Protein AF-A0A2H1L5H7-F1 (afdb_monomer_lite)

Radius of gyration: 21.16 Å; chains: 1; bounding box: 61×47×63 Å

Sequence (295 aa):
MRSRTTSHETPMAFPAPPEALKEL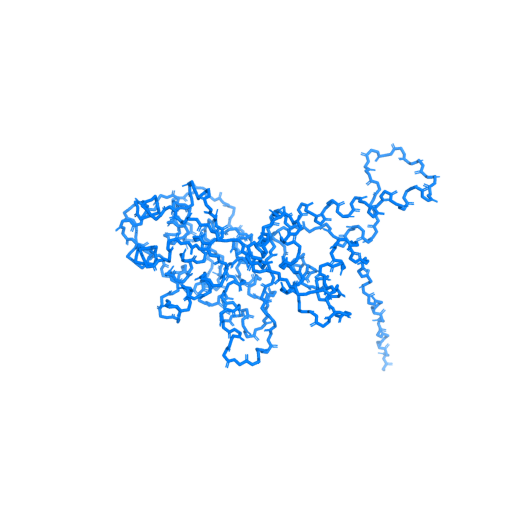MAGPLAPQRSFTVPKESWIRKFSELQHASEAIAGLPTQMNRDKAIASFSSHWPEDAVGAFTATMAWAYGERAGYAGYRVARILTASSRPEGREESLRVRTALRTSLEVAVRDGAIEGFSYLNDCTHKVKSHQGTDADHLVGVDCGRIYGLGPSFFTKWLHIGTLALSQEAAPTNPPAPMLDNQAISWLKTQARLIDDVRDAGVHHTDHLGGTPTTPEGDLLRLRSGRTDDYGRYVALLSAWGEPYGLRAVDVCDRIYRLIRDDGEEDSHAA

Foldseek 3Di:
DDDDDPPPDDPPDADADDPLLVVPLQDDDFFFFWAAQPLVVLLVQCVQPVLLNVLSVPQDRIDGLVSLLVSLVVQPPVHLLSSLSSLQSRVCGRPCPCSSNLSLCQQQVWPDSPPGYGDPLSSVLLNVLLVCCQPVHQLRSLCQQFVQPQPPPDPVDTHPVVRGDPRGSHTRSQFLQSSQSSQQSSQVSVCPPDPGPYHGGFGDDPLQLVVLLVVLVVVLVVVCVVDPDDDPPDDRDGDPNSVLSNADSRDSVRSVSLQVNLCVNNVVSVDHSNRSSVSSVCVRPVRHDDPPPPD

InterPro domains:
  IPR048868 Putative 8-oxoguanine DNA glycosylase OGG-like protein [PF21790] (31-275)

Structure (mmCIF, N/CA/C/O backbone):
data_AF-A0A2H1L5H7-F1
#
_entry.id   AF-A0A2H1L5H7-F1
#
loop_
_atom_site.group_PDB
_atom_site.id
_atom_site.type_symbol
_atom_site.label_atom_id
_atom_site.label_alt_id
_atom_site.label_comp_id
_atom_site.label_asym_id
_atom_site.label_entity_id
_atom_site.label_seq_id
_atom_site.pdbx_PDB_ins_code
_atom_site.Cartn_x
_atom_site.Cartn_y
_atom_site.Cartn_z
_atom_site.occupancy
_atom_site.B_iso_or_equiv
_atom_site.auth_seq_id
_atom_site.auth_comp_id
_atom_site.auth_asym_id
_atom_site.auth_atom_id
_atom_site.pdbx_PDB_model_num
ATOM 1 N N . MET A 1 1 ? -18.744 -23.832 -41.374 1.00 38.31 1 MET A N 1
ATOM 2 C CA . MET A 1 1 ? -17.561 -23.627 -40.510 1.00 38.31 1 MET A CA 1
ATOM 3 C C . MET A 1 1 ? -16.819 -22.394 -40.995 1.00 38.31 1 MET A C 1
ATOM 5 O O . MET A 1 1 ? -16.234 -22.442 -42.065 1.00 38.31 1 MET A O 1
ATOM 9 N N . ARG A 1 2 ? -16.914 -21.267 -40.279 1.00 32.06 2 ARG A N 1
ATOM 10 C CA . ARG A 1 2 ? -16.042 -20.104 -40.502 1.00 32.06 2 ARG A CA 1
ATOM 11 C C . ARG A 1 2 ? -15.014 -20.112 -39.380 1.00 32.06 2 ARG A C 1
ATOM 13 O O . ARG A 1 2 ? -15.390 -19.954 -38.221 1.00 32.06 2 ARG A O 1
ATOM 20 N N . SER A 1 3 ? -13.760 -20.375 -39.728 1.00 32.59 3 SER A N 1
ATOM 21 C CA . SER A 1 3 ? -12.634 -20.316 -38.801 1.00 32.59 3 SER A CA 1
ATOM 22 C C . SER A 1 3 ? -12.491 -18.890 -38.279 1.00 32.59 3 SER A C 1
ATOM 24 O O . SER A 1 3 ? -12.345 -17.952 -39.061 1.00 32.59 3 SER A O 1
ATOM 26 N N . ARG A 1 4 ? -12.572 -18.731 -36.955 1.00 36.44 4 ARG A N 1
ATOM 27 C CA . ARG A 1 4 ? -12.165 -17.508 -36.264 1.00 36.44 4 ARG A CA 1
ATOM 28 C C . ARG A 1 4 ? -10.648 -17.426 -36.342 1.00 36.44 4 ARG A C 1
ATOM 30 O O . ARG A 1 4 ? -9.956 -18.249 -35.753 1.00 36.44 4 ARG A O 1
ATOM 37 N N . THR A 1 5 ? -10.159 -16.441 -37.077 1.00 35.88 5 THR A N 1
ATOM 38 C CA . THR A 1 5 ? -8.776 -15.983 -37.018 1.00 35.88 5 THR A CA 1
ATOM 39 C C . THR A 1 5 ? -8.513 -15.511 -35.591 1.00 35.88 5 THR A C 1
ATOM 41 O O . THR A 1 5 ? -9.105 -14.534 -35.137 1.00 35.88 5 THR A O 1
ATOM 44 N N . THR A 1 6 ? -7.683 -16.245 -34.858 1.00 37.25 6 THR A N 1
ATOM 45 C CA . THR A 1 6 ? -7.104 -15.796 -33.595 1.00 37.25 6 THR A CA 1
ATOM 46 C C . THR A 1 6 ? -6.181 -14.627 -33.911 1.00 37.25 6 THR A C 1
ATOM 48 O O . THR A 1 6 ? -5.139 -14.805 -34.539 1.00 37.25 6 THR A O 1
ATOM 51 N N . SER A 1 7 ? -6.590 -13.418 -33.539 1.00 38.91 7 SER A N 1
ATOM 52 C CA . SER A 1 7 ? -5.702 -12.264 -33.477 1.00 38.91 7 SER A CA 1
ATOM 53 C C . SER A 1 7 ? -4.578 -12.588 -32.495 1.00 38.91 7 SER A C 1
ATOM 55 O O . SER A 1 7 ? -4.822 -12.699 -31.296 1.00 38.91 7 SER A O 1
ATOM 57 N N . HIS A 1 8 ? -3.366 -12.789 -33.009 1.00 36.38 8 HIS A N 1
ATOM 58 C CA . HIS A 1 8 ? -2.155 -12.743 -32.201 1.00 36.38 8 HIS A CA 1
ATOM 59 C C . HIS A 1 8 ? -2.037 -11.320 -31.642 1.00 36.38 8 HIS A C 1
ATOM 61 O O . HIS A 1 8 ? -1.658 -10.402 -32.366 1.00 36.38 8 HIS A O 1
ATOM 67 N N . GLU A 1 9 ? -2.414 -11.122 -30.379 1.00 39.75 9 GLU A N 1
ATOM 68 C CA . GLU A 1 9 ? -1.987 -9.948 -29.623 1.00 39.75 9 GLU A CA 1
ATOM 69 C C . GLU A 1 9 ? -0.464 -10.012 -29.513 1.00 39.75 9 GLU A C 1
ATOM 71 O O . GLU A 1 9 ? 0.093 -10.921 -28.895 1.00 39.75 9 GLU A O 1
ATOM 76 N N . THR A 1 10 ? 0.224 -9.082 -30.170 1.00 46.81 10 THR A N 1
ATOM 77 C CA . THR A 1 10 ? 1.649 -8.859 -29.942 1.00 46.81 10 THR A CA 1
ATOM 78 C C . THR A 1 10 ? 1.834 -8.561 -28.451 1.00 46.81 10 THR A C 1
ATOM 80 O O . THR A 1 10 ? 1.167 -7.647 -27.956 1.00 46.81 10 THR A O 1
ATOM 83 N N . PRO A 1 11 ? 2.694 -9.296 -27.721 1.00 57.62 11 PRO A N 1
ATOM 84 C CA . PRO A 1 11 ? 2.913 -9.027 -26.310 1.00 57.62 11 PRO A CA 1
ATOM 85 C C . PRO A 1 11 ? 3.353 -7.574 -26.139 1.00 57.62 11 PRO A C 1
ATOM 87 O O . PRO A 1 11 ? 4.255 -7.099 -26.831 1.00 57.62 11 PRO A O 1
ATOM 90 N N . MET A 1 12 ? 2.667 -6.859 -25.250 1.00 63.91 12 MET A N 1
ATOM 91 C CA . MET A 1 12 ? 2.977 -5.476 -24.911 1.00 63.91 12 MET A CA 1
ATOM 92 C C . MET A 1 12 ? 4.427 -5.407 -24.421 1.00 63.91 12 MET A C 1
ATOM 94 O O . MET A 1 12 ? 4.749 -5.913 -23.348 1.00 63.91 12 MET A O 1
ATOM 98 N N . ALA A 1 13 ? 5.314 -4.818 -25.222 1.00 85.50 13 ALA A N 1
ATOM 99 C CA . ALA A 1 13 ? 6.710 -4.652 -24.849 1.00 85.50 13 ALA A CA 1
ATOM 100 C C . ALA A 1 13 ? 6.832 -3.456 -23.896 1.00 85.50 13 ALA A C 1
ATOM 102 O O . ALA A 1 13 ? 6.665 -2.307 -24.305 1.00 85.50 13 ALA A O 1
ATOM 103 N N . PHE A 1 14 ? 7.091 -3.723 -22.616 1.00 91.25 14 PHE A N 1
ATOM 104 C CA . PHE A 1 14 ? 7.405 -2.672 -21.649 1.00 91.25 14 PHE A CA 1
ATOM 105 C C . PHE A 1 14 ? 8.767 -2.029 -21.958 1.00 91.25 14 PHE A C 1
ATOM 107 O O . PHE A 1 14 ? 9.667 -2.716 -22.450 1.00 91.25 14 PHE A O 1
ATOM 114 N N . PRO A 1 15 ? 8.959 -0.730 -21.652 1.00 93.19 15 PRO A N 1
ATOM 115 C CA . PRO A 1 15 ? 10.278 -0.115 -21.742 1.00 93.19 15 PRO A CA 1
ATOM 116 C C . PRO A 1 15 ? 11.262 -0.804 -20.790 1.00 93.19 15 PRO A C 1
ATOM 118 O O . PRO A 1 15 ? 10.865 -1.351 -19.760 1.00 93.19 15 PRO A O 1
ATOM 121 N N . ALA A 1 16 ? 12.556 -0.736 -21.103 1.00 93.81 16 ALA A N 1
ATOM 122 C CA . ALA A 1 16 ? 13.593 -1.220 -20.198 1.00 93.81 16 ALA A CA 1
ATOM 123 C C . ALA A 1 16 ? 13.574 -0.444 -18.860 1.00 93.81 16 ALA A C 1
ATOM 125 O O . ALA A 1 16 ? 13.257 0.750 -18.851 1.00 93.81 16 ALA A O 1
ATOM 126 N N . PRO A 1 17 ? 13.934 -1.085 -17.732 1.00 95.94 17 PRO A N 1
ATOM 127 C CA . PRO A 1 17 ? 14.067 -0.390 -16.456 1.00 95.94 17 PRO A CA 1
ATOM 128 C C . PRO A 1 17 ? 15.182 0.672 -16.529 1.00 95.94 17 PRO A C 1
ATOM 130 O O . PRO A 1 17 ? 16.182 0.451 -17.222 1.00 95.94 17 PRO A O 1
ATOM 133 N N . PRO A 1 18 ? 15.064 1.799 -15.802 1.00 95.69 18 PRO A N 1
ATOM 134 C CA . PRO A 1 18 ? 16.146 2.778 -15.681 1.00 95.69 18 PRO A CA 1
ATOM 135 C C . PRO A 1 18 ? 17.422 2.155 -15.096 1.00 95.69 18 PRO A C 1
ATOM 137 O O . PRO A 1 18 ? 17.338 1.251 -14.266 1.00 95.69 18 PRO A O 1
ATOM 140 N N . GLU A 1 19 ? 18.599 2.662 -15.472 1.00 94.94 19 GLU A N 1
ATOM 141 C CA . GLU A 1 19 ? 19.885 2.041 -15.104 1.00 94.94 19 GLU A CA 1
ATOM 142 C C . GLU A 1 19 ? 20.093 1.937 -13.586 1.00 94.94 19 GLU A C 1
ATOM 144 O O . GLU A 1 19 ? 20.394 0.862 -13.081 1.00 94.94 19 GLU A O 1
ATOM 149 N N . ALA A 1 20 ? 19.780 2.999 -12.837 1.00 94.44 20 ALA A N 1
ATOM 150 C CA . ALA A 1 20 ? 19.846 2.980 -11.373 1.00 94.44 20 ALA A CA 1
ATOM 151 C C . ALA A 1 20 ? 18.951 1.892 -10.740 1.00 94.44 20 ALA A C 1
ATOM 153 O O . ALA A 1 20 ? 19.267 1.351 -9.682 1.00 94.44 20 ALA A O 1
ATOM 154 N N . LEU A 1 21 ? 17.827 1.540 -11.381 1.00 97.12 21 LEU A N 1
ATOM 155 C CA . LEU A 1 21 ? 16.989 0.432 -10.920 1.00 97.12 21 LEU A CA 1
ATOM 156 C C . LEU A 1 21 ? 17.624 -0.922 -11.261 1.00 97.12 21 LEU A C 1
ATOM 158 O O . LEU A 1 21 ? 17.562 -1.826 -10.433 1.00 97.12 21 LEU A O 1
ATOM 162 N N . LYS A 1 22 ? 18.261 -1.070 -12.431 1.00 97.06 22 LYS A N 1
ATOM 163 C CA . LYS A 1 22 ? 18.996 -2.297 -12.791 1.00 97.06 22 LYS A CA 1
ATOM 164 C C . LYS A 1 22 ? 20.124 -2.594 -11.814 1.00 97.06 22 LYS A C 1
ATOM 166 O O . LYS A 1 22 ? 20.249 -3.737 -11.383 1.00 97.06 22 LYS A O 1
ATOM 171 N N . GLU A 1 23 ? 20.897 -1.576 -11.440 1.00 95.19 23 GLU A N 1
ATOM 172 C CA . GLU A 1 23 ? 21.982 -1.702 -10.460 1.00 95.19 23 GLU A CA 1
ATOM 173 C C . GLU A 1 23 ? 21.457 -2.248 -9.126 1.00 95.19 23 GLU A C 1
ATOM 175 O O . GLU A 1 23 ? 21.999 -3.215 -8.593 1.00 95.19 23 GLU A O 1
ATOM 180 N N . LEU A 1 24 ? 20.334 -1.714 -8.630 1.00 95.25 24 LEU A N 1
ATOM 181 C CA . LEU A 1 24 ? 19.695 -2.229 -7.416 1.00 95.25 24 LEU A CA 1
ATOM 182 C C . LEU A 1 24 ? 19.100 -3.633 -7.592 1.00 95.25 24 LEU A C 1
ATOM 184 O O . LEU A 1 24 ? 19.084 -4.410 -6.638 1.00 95.25 24 LEU A O 1
ATOM 188 N N . MET A 1 25 ? 18.573 -3.976 -8.771 1.00 97.44 25 MET A N 1
ATOM 189 C CA . MET A 1 25 ? 18.010 -5.307 -9.049 1.00 97.44 25 MET A CA 1
ATOM 190 C C . MET A 1 25 ? 19.077 -6.400 -9.144 1.00 97.44 25 MET A C 1
ATOM 192 O O . MET A 1 25 ? 18.785 -7.548 -8.822 1.00 97.44 25 MET A O 1
ATOM 196 N N . ALA A 1 26 ? 20.311 -6.050 -9.510 1.00 96.31 26 ALA A N 1
ATOM 197 C CA . ALA A 1 26 ? 21.428 -6.988 -9.591 1.00 96.31 26 ALA A CA 1
ATOM 198 C C . ALA A 1 26 ? 21.972 -7.432 -8.218 1.00 96.31 26 ALA A C 1
ATOM 200 O O . ALA A 1 26 ? 22.702 -8.420 -8.144 1.00 96.31 26 ALA A O 1
ATOM 201 N N . GLY A 1 27 ? 21.640 -6.712 -7.142 1.00 91.38 27 GLY A N 1
ATOM 202 C CA . GLY A 1 27 ? 22.175 -6.948 -5.802 1.00 91.38 27 GLY A CA 1
ATOM 203 C C . GLY A 1 27 ? 21.113 -7.194 -4.724 1.00 91.38 27 GLY A C 1
ATOM 204 O O . GLY A 1 27 ? 19.905 -7.042 -4.959 1.00 91.38 27 GLY A O 1
ATOM 205 N N . PRO A 1 28 ? 21.551 -7.573 -3.508 1.00 90.69 28 PRO A N 1
ATOM 206 C CA . PRO A 1 28 ? 20.678 -7.620 -2.343 1.00 90.69 28 PRO A CA 1
ATOM 207 C C . PRO A 1 28 ? 20.167 -6.216 -1.994 1.00 90.69 28 PRO A C 1
ATOM 209 O O . PRO A 1 28 ? 20.857 -5.217 -2.187 1.00 90.69 28 PRO A O 1
ATOM 212 N N . LEU A 1 29 ? 18.951 -6.143 -1.452 1.00 89.75 29 LEU A N 1
ATOM 213 C CA . LEU A 1 29 ? 18.368 -4.891 -0.980 1.00 89.75 29 LEU A CA 1
ATOM 214 C C . LEU A 1 29 ? 18.575 -4.770 0.532 1.00 89.75 29 LEU A C 1
ATOM 216 O O . LEU A 1 29 ? 18.068 -5.598 1.286 1.00 89.75 29 LEU A O 1
ATOM 220 N N . ALA A 1 30 ? 19.293 -3.734 0.972 1.00 88.25 30 ALA A N 1
ATOM 221 C CA . ALA A 1 30 ? 19.464 -3.458 2.397 1.00 88.25 30 ALA A CA 1
ATOM 222 C C . ALA A 1 30 ? 18.109 -3.145 3.072 1.00 88.25 30 ALA A C 1
ATOM 224 O O . ALA A 1 30 ? 17.244 -2.539 2.424 1.00 88.25 30 ALA A O 1
ATOM 225 N N . PRO A 1 31 ? 17.919 -3.488 4.360 1.00 88.56 31 PRO A N 1
ATOM 226 C CA . PRO A 1 31 ? 16.670 -3.247 5.080 1.00 88.56 31 PRO A CA 1
ATOM 227 C C . PRO A 1 31 ? 16.196 -1.792 5.028 1.00 88.56 31 PRO A C 1
ATOM 229 O O . PRO A 1 31 ? 16.976 -0.856 4.836 1.00 88.56 31 PRO A O 1
ATOM 232 N N . GLN A 1 32 ? 14.886 -1.597 5.190 1.00 92.44 32 GLN A N 1
ATOM 233 C CA . GLN A 1 32 ? 14.304 -0.263 5.306 1.00 92.44 32 GLN A CA 1
ATOM 234 C C . GLN A 1 32 ? 14.739 0.388 6.625 1.00 92.44 32 GLN A C 1
ATOM 236 O O . GLN A 1 32 ? 14.545 -0.206 7.690 1.00 92.44 32 GLN A O 1
ATOM 241 N N . ARG A 1 33 ? 15.213 1.639 6.556 1.00 92.00 33 ARG A N 1
ATOM 242 C CA . ARG A 1 33 ? 15.497 2.458 7.740 1.00 92.00 33 ARG A CA 1
ATOM 243 C C . ARG A 1 33 ? 14.291 2.532 8.681 1.00 92.00 33 ARG A C 1
ATOM 245 O O . ARG A 1 33 ? 13.161 2.788 8.258 1.00 92.00 33 ARG A O 1
ATOM 252 N N . SER A 1 34 ? 14.550 2.331 9.971 1.00 94.31 34 SER A N 1
ATOM 253 C CA . SER A 1 34 ? 13.526 2.464 11.010 1.00 94.31 34 SER A CA 1
ATOM 254 C C . SER A 1 34 ? 13.157 3.926 11.297 1.00 94.31 34 SER A C 1
ATOM 256 O O . SER A 1 34 ? 13.952 4.840 11.084 1.00 94.31 34 SER A O 1
ATOM 258 N N . PHE A 1 35 ? 11.956 4.148 11.828 1.00 93.94 35 PHE A N 1
ATOM 259 C CA . PHE A 1 35 ? 11.493 5.449 12.305 1.00 93.94 35 PHE A CA 1
ATOM 260 C C . PHE A 1 35 ? 10.625 5.332 13.564 1.00 93.94 35 PHE A C 1
ATOM 262 O O . PHE A 1 35 ? 10.023 4.294 13.838 1.00 93.94 35 PHE A O 1
ATOM 269 N N . THR A 1 36 ? 10.492 6.426 14.312 1.00 94.69 36 THR A N 1
ATOM 270 C CA . THR A 1 36 ? 9.664 6.464 15.525 1.00 94.69 36 THR A CA 1
ATOM 271 C C . THR A 1 36 ? 8.192 6.715 15.193 1.00 94.69 36 THR A C 1
ATOM 273 O O . THR A 1 36 ? 7.858 7.678 14.502 1.00 94.69 36 THR A O 1
ATOM 276 N N . VAL A 1 37 ? 7.286 5.897 15.739 1.00 92.50 37 VAL A N 1
ATOM 277 C CA . VAL A 1 37 ? 5.834 6.128 15.636 1.00 92.50 37 VAL A CA 1
ATOM 278 C C . VAL A 1 37 ? 5.372 7.042 16.780 1.00 92.50 37 VAL A C 1
ATOM 280 O O . VAL A 1 37 ? 5.564 6.692 17.947 1.00 92.50 37 VAL A O 1
ATOM 283 N N . PRO A 1 38 ? 4.703 8.180 16.511 1.00 91.69 38 PRO A N 1
ATOM 284 C CA . PRO A 1 38 ? 4.213 9.080 17.558 1.00 91.69 38 PRO A CA 1
ATOM 285 C C . PRO A 1 38 ? 2.928 8.544 18.225 1.00 91.69 38 PRO A C 1
ATOM 287 O O . PRO A 1 38 ? 1.840 9.094 18.029 1.00 91.69 38 PRO A O 1
ATOM 290 N N . LYS A 1 39 ? 3.041 7.461 19.009 1.00 93.25 39 LYS A N 1
ATOM 291 C CA . LYS A 1 39 ? 1.916 6.685 19.577 1.00 93.25 39 LYS A CA 1
ATOM 292 C C . LYS A 1 39 ? 0.856 7.529 20.289 1.00 93.25 39 LYS A C 1
ATOM 294 O O . LYS A 1 39 ? -0.329 7.382 20.010 1.00 93.25 39 LYS A O 1
ATOM 299 N N . GLU A 1 40 ? 1.264 8.456 21.155 1.00 91.06 40 GLU A N 1
ATOM 300 C CA . GLU A 1 40 ? 0.333 9.312 21.910 1.00 91.06 40 GLU A CA 1
ATOM 301 C C . GLU A 1 40 ? -0.574 10.149 20.997 1.00 91.06 40 GLU A C 1
ATOM 303 O O . GLU A 1 40 ? -1.746 10.384 21.292 1.00 91.06 40 GLU A O 1
ATOM 308 N N . SER A 1 41 ? -0.050 10.599 19.852 1.00 90.50 41 SER A N 1
ATOM 309 C CA . SER A 1 41 ? -0.833 11.364 18.879 1.00 90.50 41 SER A CA 1
ATOM 310 C C . SER A 1 41 ? -1.945 10.522 18.255 1.00 90.50 41 SER A C 1
ATOM 312 O O . SER A 1 41 ? -3.051 11.018 18.047 1.00 90.50 41 SER A O 1
ATOM 314 N N . TRP A 1 42 ? -1.655 9.248 17.994 1.00 93.19 42 TRP A N 1
ATOM 315 C CA . TRP A 1 42 ? -2.604 8.288 17.444 1.00 93.19 42 TRP A CA 1
ATOM 316 C C . TRP A 1 42 ? -3.657 7.871 18.471 1.00 93.19 42 TRP A C 1
ATOM 318 O O . TRP A 1 42 ? -4.844 8.001 18.189 1.00 93.19 42 TRP A O 1
ATOM 328 N N . ILE A 1 43 ? -3.239 7.463 19.675 1.00 92.56 43 ILE A N 1
ATOM 329 C CA . ILE A 1 43 ? -4.141 6.986 20.740 1.00 92.56 43 ILE A CA 1
ATOM 330 C C . ILE A 1 43 ? -5.189 8.048 21.097 1.00 92.56 43 ILE A C 1
ATOM 332 O O . ILE A 1 43 ? -6.370 7.738 21.220 1.00 92.56 43 ILE A O 1
ATOM 336 N N . ARG A 1 44 ? -4.808 9.335 21.144 1.00 90.56 44 ARG A N 1
ATOM 337 C CA . ARG A 1 44 ? -5.758 10.445 21.370 1.00 90.56 44 ARG A CA 1
ATOM 338 C C . ARG A 1 44 ? -6.893 10.530 20.341 1.00 90.56 44 ARG A C 1
ATOM 340 O O . ARG A 1 44 ? -7.854 11.257 20.575 1.00 90.56 44 ARG A O 1
ATOM 347 N N . LYS A 1 45 ? -6.778 9.870 19.186 1.00 91.81 45 LYS A N 1
ATOM 348 C CA . LYS A 1 45 ? -7.800 9.845 18.126 1.00 91.81 45 LYS A CA 1
ATOM 349 C C . LYS A 1 45 ? -8.674 8.593 18.147 1.00 91.81 45 LYS A C 1
ATOM 351 O O . LYS A 1 45 ? -9.614 8.536 17.363 1.00 91.81 45 LYS A O 1
ATOM 356 N N . PHE A 1 46 ? -8.392 7.633 19.025 1.00 91.81 46 PHE A N 1
ATOM 357 C CA . PHE A 1 46 ? -8.998 6.301 19.036 1.00 91.81 46 PHE A CA 1
ATOM 358 C C . PHE A 1 46 ? -9.795 6.006 20.314 1.00 91.81 46 PHE A C 1
ATOM 360 O O . PHE A 1 46 ? -9.906 4.846 20.692 1.00 91.81 46 PHE A O 1
ATOM 367 N N . SER A 1 47 ? -10.356 7.026 20.978 1.00 77.31 47 SER A N 1
ATOM 368 C CA . SER A 1 47 ? -10.969 6.878 22.312 1.00 77.31 47 SER A CA 1
ATOM 369 C C . SER A 1 47 ? -11.987 5.736 22.415 1.00 77.31 47 SER A C 1
ATOM 371 O O . SER A 1 47 ? -11.931 4.981 23.375 1.00 77.31 47 SER A O 1
ATOM 373 N N . GLU A 1 48 ? -12.842 5.566 21.401 1.00 85.62 48 GLU A N 1
ATOM 374 C CA . GLU A 1 48 ? -13.851 4.493 21.339 1.00 85.62 48 GLU A CA 1
ATOM 375 C C . GLU A 1 48 ? -13.426 3.297 20.463 1.00 85.62 48 GLU A C 1
ATOM 377 O O . GLU A 1 48 ? -14.172 2.337 20.297 1.00 85.62 48 GLU A O 1
ATOM 382 N N . LEU A 1 49 ? -12.236 3.351 19.856 1.00 94.62 49 LEU A N 1
ATOM 383 C CA . LEU A 1 49 ? -11.735 2.337 18.923 1.00 94.62 49 LEU A CA 1
ATOM 384 C C . LEU A 1 49 ? -10.711 1.463 19.647 1.00 94.62 49 LEU A C 1
ATOM 386 O O . LEU A 1 49 ? -9.499 1.656 19.503 1.00 94.62 49 LEU A O 1
ATOM 390 N N . GLN A 1 50 ? -11.210 0.540 20.472 1.00 94.19 50 GLN A N 1
ATOM 391 C CA . GLN A 1 50 ? -10.384 -0.266 21.373 1.00 94.19 50 GLN A CA 1
ATOM 392 C C . GLN A 1 50 ? -9.287 -1.035 20.623 1.00 94.19 50 GLN A C 1
ATOM 394 O O . GLN A 1 50 ? -8.114 -0.883 20.964 1.00 94.19 50 GLN A O 1
ATOM 399 N N . HIS A 1 51 ? -9.630 -1.764 19.556 1.00 96.44 51 HIS A N 1
ATOM 400 C CA . HIS A 1 51 ? -8.651 -2.551 18.799 1.00 96.44 51 HIS A CA 1
ATOM 401 C C . HIS A 1 51 ? -7.569 -1.667 18.159 1.00 96.44 51 HIS A C 1
ATOM 403 O O . HIS A 1 51 ? -6.383 -1.996 18.167 1.00 96.44 51 HIS A O 1
ATOM 409 N N . ALA A 1 52 ? -7.950 -0.489 17.651 1.00 97.00 52 ALA A N 1
ATOM 410 C CA . ALA A 1 52 ? -6.998 0.465 17.084 1.00 97.00 52 ALA A CA 1
ATOM 411 C C . ALA A 1 52 ? -6.068 1.067 18.156 1.00 97.00 52 ALA A C 1
ATOM 413 O O . ALA A 1 52 ? -4.866 1.222 17.924 1.00 97.00 52 ALA A O 1
ATOM 414 N N . SER A 1 53 ? -6.604 1.397 19.334 1.00 96.25 53 SER A N 1
ATOM 415 C CA . SER A 1 53 ? -5.822 1.896 20.472 1.00 96.25 53 SER A CA 1
ATOM 416 C C . SER A 1 53 ? -4.819 0.860 20.976 1.00 96.25 53 SER A C 1
ATOM 418 O O . SER A 1 53 ? -3.642 1.186 21.152 1.00 96.25 53 SER A O 1
ATOM 420 N N . GLU A 1 54 ? -5.262 -0.385 21.160 1.00 96.56 54 GLU A N 1
ATOM 421 C CA . GLU A 1 54 ? -4.422 -1.505 21.594 1.00 96.56 54 GLU A CA 1
ATOM 422 C C . GLU A 1 54 ? -3.310 -1.792 20.580 1.00 96.56 54 GLU A C 1
ATOM 424 O O . GLU A 1 54 ? -2.142 -1.891 20.967 1.00 96.56 54 GLU A O 1
ATOM 429 N N . ALA A 1 55 ? -3.633 -1.800 19.282 1.00 97.62 55 ALA A N 1
ATOM 430 C CA . ALA A 1 55 ? -2.645 -1.992 18.227 1.00 97.62 55 ALA A CA 1
ATOM 431 C C . ALA A 1 55 ? -1.540 -0.930 18.258 1.00 97.62 55 ALA A C 1
ATOM 433 O O . ALA A 1 55 ? -0.360 -1.273 18.226 1.00 97.62 55 ALA A O 1
ATOM 434 N N . ILE A 1 56 ? -1.886 0.360 18.387 1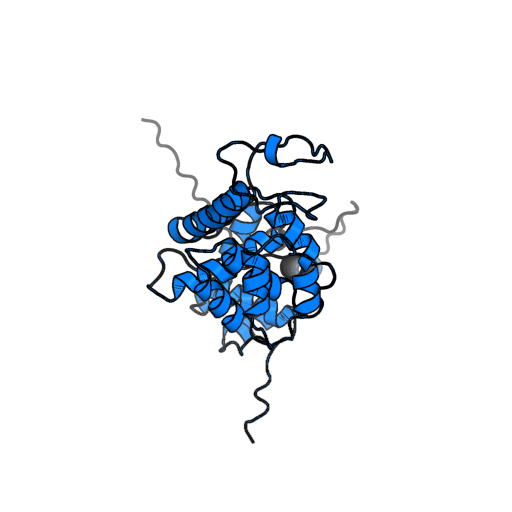.00 96.94 56 ILE A N 1
ATOM 435 C CA . ILE A 1 56 ? -0.882 1.435 18.492 1.00 96.94 56 ILE A CA 1
ATOM 436 C C . ILE A 1 56 ? -0.045 1.313 19.766 1.00 96.94 56 ILE A C 1
ATOM 438 O O . ILE A 1 56 ? 1.173 1.524 19.725 1.00 96.94 56 ILE A O 1
ATOM 442 N N . ALA A 1 57 ? -0.679 1.000 20.898 1.00 96.31 57 ALA A N 1
ATOM 443 C CA . ALA A 1 57 ? 0.021 0.818 22.162 1.00 96.31 57 ALA A CA 1
ATOM 444 C C . ALA A 1 57 ? 1.061 -0.312 22.058 1.00 96.31 57 ALA A C 1
ATOM 446 O O . ALA A 1 57 ? 2.194 -0.131 22.517 1.00 96.31 57 ALA A O 1
ATOM 447 N N . GLY A 1 58 ? 0.713 -1.405 21.370 1.00 96.75 58 GLY A N 1
ATOM 448 C CA . GLY A 1 58 ? 1.557 -2.581 21.152 1.00 96.75 58 GLY A CA 1
ATOM 449 C C . GLY A 1 58 ? 2.686 -2.424 20.127 1.00 96.75 58 GLY A C 1
ATOM 450 O O . GLY A 1 58 ? 3.591 -3.257 20.109 1.00 96.75 58 GLY A O 1
ATOM 451 N N . LEU A 1 59 ? 2.701 -1.368 19.300 1.00 97.25 59 LEU A N 1
ATOM 452 C CA . LEU A 1 59 ? 3.760 -1.200 18.290 1.00 97.25 59 LEU A CA 1
ATOM 453 C C . LEU A 1 59 ? 5.160 -1.099 18.927 1.00 97.25 59 LEU A C 1
ATOM 455 O O . LEU A 1 59 ? 5.309 -0.569 20.028 1.00 97.25 59 LEU A O 1
ATOM 459 N N . PRO A 1 60 ? 6.235 -1.510 18.246 1.00 95.62 60 PRO A N 1
ATOM 460 C CA . PRO A 1 60 ? 7.588 -1.211 18.704 1.00 95.62 60 PRO A CA 1
ATOM 461 C C . PRO A 1 60 ? 7.875 0.300 18.675 1.00 95.62 60 PRO A C 1
ATOM 463 O O . PRO A 1 60 ? 7.264 1.055 17.919 1.00 95.62 60 PRO A O 1
ATOM 466 N N . THR A 1 61 ? 8.844 0.752 19.480 1.00 89.06 61 THR A N 1
ATOM 467 C CA . THR A 1 61 ? 9.285 2.163 19.498 1.00 89.06 61 THR A CA 1
ATOM 468 C C . THR A 1 61 ? 9.831 2.609 18.142 1.00 89.06 61 THR A C 1
ATOM 470 O O . THR A 1 61 ? 9.535 3.708 17.683 1.00 89.06 61 THR A O 1
ATOM 473 N N . GLN A 1 62 ? 10.619 1.739 17.507 1.00 94.31 62 GLN A N 1
ATOM 474 C CA . GLN A 1 62 ? 11.195 1.932 16.179 1.00 94.31 62 GLN A CA 1
ATOM 475 C C . GLN A 1 62 ? 10.485 1.006 15.201 1.00 94.31 62 GLN A C 1
ATOM 477 O O . GLN A 1 62 ? 10.544 -0.206 15.395 1.00 94.31 62 GLN A O 1
ATOM 482 N N . MET A 1 63 ? 9.868 1.555 14.162 1.00 95.44 63 MET A N 1
ATOM 483 C CA . MET A 1 63 ? 9.103 0.848 13.141 1.00 95.44 63 MET A CA 1
ATOM 484 C C . MET A 1 63 ? 9.860 0.834 11.813 1.00 95.44 63 MET A C 1
ATOM 486 O O . MET A 1 63 ? 10.350 1.861 11.362 1.00 95.44 63 MET A O 1
ATOM 490 N N . ASN A 1 64 ? 9.907 -0.321 11.164 1.00 95.31 64 ASN A N 1
ATOM 491 C CA . ASN A 1 64 ? 10.259 -0.489 9.756 1.00 95.31 64 ASN A CA 1
ATOM 492 C C . ASN A 1 64 ? 9.255 -1.477 9.139 1.00 95.31 64 ASN A C 1
ATOM 494 O O . ASN A 1 64 ? 8.321 -1.910 9.820 1.00 95.31 64 ASN A O 1
ATOM 498 N N . ARG A 1 65 ? 9.416 -1.838 7.865 1.00 95.69 65 ARG A N 1
ATOM 499 C CA . ARG A 1 65 ? 8.495 -2.771 7.204 1.00 95.69 65 ARG A CA 1
ATOM 500 C C . ARG A 1 65 ? 8.404 -4.128 7.906 1.00 95.69 65 ARG A C 1
ATOM 502 O O . ARG A 1 65 ? 7.298 -4.612 8.109 1.00 95.69 65 ARG A O 1
ATOM 509 N N . ASP A 1 66 ? 9.524 -4.723 8.301 1.00 95.50 66 ASP A N 1
ATOM 510 C CA . ASP A 1 66 ? 9.519 -6.068 8.895 1.00 95.50 66 ASP A CA 1
ATOM 511 C C . ASP A 1 66 ? 8.800 -6.077 10.246 1.00 95.50 66 ASP A C 1
ATOM 513 O O . ASP A 1 66 ? 8.017 -6.975 10.551 1.00 95.50 66 ASP A O 1
ATOM 517 N N . LYS A 1 67 ? 8.972 -5.010 11.028 1.00 97.62 67 LYS A N 1
ATOM 518 C CA . LYS A 1 67 ? 8.212 -4.797 12.260 1.00 97.62 67 LYS A CA 1
ATOM 519 C C . LYS A 1 67 ? 6.737 -4.510 11.999 1.00 97.62 67 LYS A C 1
ATOM 521 O O . LYS A 1 67 ? 5.904 -4.945 12.784 1.00 97.62 67 LYS A O 1
ATOM 526 N N . ALA A 1 68 ? 6.399 -3.830 10.904 1.00 97.62 68 ALA A N 1
ATOM 527 C CA . ALA A 1 68 ? 5.010 -3.635 10.499 1.00 97.62 68 ALA A CA 1
ATOM 528 C C . ALA A 1 68 ? 4.343 -4.963 10.114 1.00 97.62 68 ALA A C 1
ATOM 530 O O . ALA A 1 68 ? 3.191 -5.176 10.472 1.00 97.62 68 ALA A O 1
ATOM 531 N N . ILE A 1 69 ? 5.074 -5.864 9.448 1.00 97.62 69 ILE A N 1
ATOM 532 C CA . ILE A 1 69 ? 4.632 -7.236 9.162 1.00 97.62 69 ILE A CA 1
ATOM 533 C C . ILE A 1 69 ? 4.423 -8.005 10.469 1.00 97.62 69 ILE A C 1
ATOM 535 O O . ILE A 1 69 ? 3.357 -8.573 10.670 1.00 97.62 69 ILE A O 1
ATOM 539 N N . ALA A 1 70 ? 5.385 -7.966 11.396 1.00 97.50 70 ALA A N 1
ATOM 540 C CA . ALA A 1 70 ? 5.252 -8.641 12.687 1.00 97.50 70 ALA A CA 1
ATOM 541 C C . ALA A 1 70 ? 4.060 -8.111 13.508 1.00 97.50 70 ALA A C 1
ATOM 543 O O . ALA A 1 70 ? 3.288 -8.896 14.053 1.00 97.50 70 ALA A O 1
ATOM 544 N N . SER A 1 71 ? 3.873 -6.786 13.559 1.00 98.19 71 SER A N 1
ATOM 545 C CA . SER A 1 71 ? 2.712 -6.167 14.206 1.00 98.19 71 SER A CA 1
ATOM 546 C C . SER A 1 71 ? 1.408 -6.453 13.466 1.00 98.19 71 SER A C 1
ATOM 548 O O . SER A 1 71 ? 0.377 -6.583 14.103 1.00 98.19 71 SER A O 1
ATOM 550 N N . PHE A 1 72 ? 1.408 -6.579 12.140 1.00 98.19 72 PHE A N 1
ATOM 551 C CA . PHE A 1 72 ? 0.230 -7.048 11.412 1.00 98.19 72 PHE A CA 1
ATOM 552 C C . PHE A 1 72 ? -0.136 -8.474 11.853 1.00 98.19 72 PHE A C 1
ATOM 554 O O . PHE A 1 72 ? -1.279 -8.727 12.237 1.00 98.19 72 PHE A O 1
ATOM 561 N N . SER A 1 73 ? 0.841 -9.385 11.854 1.00 97.50 73 SER A N 1
ATOM 562 C CA . SER A 1 73 ? 0.626 -10.802 12.160 1.00 97.50 73 SER A CA 1
ATOM 563 C C . SER A 1 73 ? 0.193 -11.049 13.603 1.00 97.50 73 SER A C 1
ATOM 565 O O . SER A 1 73 ? -0.495 -12.025 13.858 1.00 97.50 73 SER A O 1
ATOM 567 N N . SER A 1 74 ? 0.541 -10.174 14.554 1.00 97.31 74 SER A N 1
ATOM 568 C CA . SER A 1 74 ? 0.086 -10.320 15.945 1.00 97.31 74 SER A CA 1
ATOM 569 C C . SER A 1 74 ? -1.403 -10.021 16.150 1.00 97.31 74 SER A C 1
ATOM 571 O O . SER A 1 74 ? -1.933 -10.339 17.210 1.00 97.31 74 SER A O 1
ATOM 573 N N . HIS A 1 75 ? -2.059 -9.380 15.178 1.00 98.00 75 HIS A N 1
ATOM 574 C CA . HIS A 1 75 ? -3.492 -9.069 15.217 1.00 98.00 75 HIS A CA 1
ATOM 575 C C . HIS A 1 75 ? -4.313 -9.918 14.239 1.00 98.00 75 HIS A C 1
ATOM 577 O O . HIS A 1 75 ? -5.495 -10.162 14.463 1.00 98.00 75 HIS A O 1
ATOM 583 N N . TRP A 1 76 ? -3.722 -10.332 13.121 1.00 97.25 76 TRP A N 1
ATOM 584 C CA . TRP A 1 76 ? -4.425 -11.077 12.083 1.00 97.25 76 TRP A CA 1
ATOM 585 C C . TRP A 1 76 ? -4.492 -12.587 12.393 1.00 97.25 76 TRP A C 1
ATOM 587 O O . TRP A 1 76 ? -3.462 -13.133 12.784 1.00 97.25 76 TRP A O 1
ATOM 597 N N . PRO A 1 77 ? -5.611 -13.296 12.104 1.00 95.31 77 PRO A N 1
ATOM 598 C CA . PRO A 1 77 ? -6.858 -12.843 11.450 1.00 95.31 77 PRO A CA 1
ATOM 599 C C . PRO A 1 77 ? -7.984 -12.334 12.370 1.00 95.31 77 PRO A C 1
ATOM 601 O O . PRO A 1 77 ? -9.012 -11.841 11.875 1.00 95.31 77 PRO A O 1
ATOM 604 N N . GLU A 1 78 ? -7.841 -12.472 13.684 1.00 96.19 78 GLU A N 1
ATOM 605 C CA . GLU A 1 78 ? -8.895 -12.225 14.673 1.00 96.19 78 GLU A CA 1
ATOM 606 C C . GLU A 1 78 ? -9.286 -10.743 14.728 1.00 96.19 78 GLU A C 1
ATOM 608 O O . GLU A 1 78 ? -10.474 -10.415 14.800 1.00 96.19 78 GLU A O 1
ATOM 613 N N . ASP A 1 79 ? -8.300 -9.859 14.585 1.00 97.19 79 ASP A N 1
ATOM 614 C CA . ASP A 1 79 ? -8.430 -8.412 14.675 1.00 97.19 79 ASP A CA 1
ATOM 615 C C . ASP A 1 79 ? -7.913 -7.707 13.404 1.00 97.19 79 ASP A C 1
ATOM 617 O O . ASP A 1 79 ? -6.815 -7.147 13.328 1.00 97.19 79 ASP A O 1
ATOM 621 N N . ALA A 1 80 ? -8.760 -7.682 12.372 1.00 97.31 80 ALA A N 1
ATOM 622 C CA . ALA A 1 80 ? -8.470 -6.951 11.136 1.00 97.31 80 ALA A CA 1
ATOM 623 C C . ALA A 1 80 ? -8.308 -5.430 11.355 1.00 97.31 80 ALA A C 1
ATOM 625 O O . ALA A 1 80 ? -7.641 -4.768 10.558 1.00 97.31 80 ALA A O 1
ATOM 626 N N . VAL A 1 81 ? -8.904 -4.864 12.415 1.00 97.81 81 VAL A N 1
ATOM 627 C CA . VAL A 1 81 ? -8.815 -3.428 12.725 1.00 97.81 81 VAL A CA 1
ATOM 628 C C . VAL A 1 81 ? -7.440 -3.090 13.292 1.00 97.81 81 VAL A C 1
ATOM 630 O O . VAL A 1 81 ? -6.814 -2.131 12.829 1.00 97.81 81 VAL A O 1
ATOM 633 N N . GLY A 1 82 ? -6.936 -3.883 14.236 1.00 98.25 82 GLY A N 1
ATOM 634 C CA . GLY A 1 82 ? -5.589 -3.739 14.774 1.00 98.25 82 GLY A CA 1
ATOM 635 C C . GLY A 1 82 ? -4.517 -3.976 13.714 1.00 98.25 82 GLY A C 1
ATOM 636 O O . GLY A 1 82 ? -3.633 -3.132 13.541 1.00 98.25 82 GLY A O 1
ATOM 637 N N . ALA A 1 83 ? -4.662 -5.027 12.899 1.00 98.62 83 ALA A N 1
ATOM 638 C CA . ALA A 1 83 ? -3.751 -5.315 11.787 1.00 98.62 83 ALA A CA 1
ATOM 639 C C . ALA A 1 83 ? -3.694 -4.156 10.770 1.00 98.62 83 ALA A C 1
ATOM 641 O O . ALA A 1 83 ? -2.617 -3.717 10.341 1.00 98.62 83 ALA A O 1
ATOM 642 N N . PHE A 1 84 ? -4.857 -3.600 10.414 1.00 98.69 84 PHE A N 1
ATOM 643 C CA . PHE A 1 84 ? -4.940 -2.424 9.550 1.00 98.69 84 PHE A CA 1
ATOM 644 C C . PHE A 1 84 ? -4.311 -1.193 10.205 1.00 98.69 84 PHE A C 1
ATOM 646 O O . PHE A 1 84 ? -3.558 -0.464 9.558 1.00 98.69 84 PHE A O 1
ATOM 653 N N . THR A 1 85 ? -4.560 -0.975 11.495 1.00 98.25 85 THR A N 1
ATOM 654 C CA . THR A 1 85 ? -4.022 0.168 12.241 1.00 98.25 85 THR A CA 1
ATOM 655 C C . THR A 1 85 ? -2.494 0.127 12.319 1.00 98.25 85 THR A C 1
ATOM 657 O O . THR A 1 85 ? -1.850 1.137 12.025 1.00 98.25 85 THR A O 1
ATOM 660 N N . ALA A 1 86 ? -1.900 -1.035 12.610 1.00 98.19 86 ALA A N 1
ATOM 661 C CA . ALA A 1 86 ? -0.451 -1.241 12.580 1.00 98.19 86 ALA A CA 1
ATOM 662 C C . ALA A 1 86 ? 0.135 -0.950 11.186 1.00 98.19 86 ALA A C 1
ATOM 664 O O . ALA A 1 86 ? 1.115 -0.211 11.048 1.00 98.19 86 ALA A O 1
ATOM 665 N N . THR A 1 87 ? -0.531 -1.443 10.137 1.00 98.56 87 THR A N 1
ATOM 666 C CA . THR A 1 87 ? -0.145 -1.184 8.742 1.00 98.56 87 THR A CA 1
ATOM 667 C C . THR A 1 87 ? -0.190 0.306 8.404 1.00 98.56 87 THR A C 1
ATOM 669 O O . THR A 1 87 ? 0.713 0.829 7.750 1.00 98.56 87 THR A O 1
ATOM 672 N N . MET A 1 88 ? -1.218 1.026 8.862 1.00 98.06 88 MET A N 1
ATOM 673 C CA . MET A 1 88 ? -1.336 2.465 8.627 1.00 98.06 88 MET A CA 1
ATOM 674 C C . MET A 1 88 ? -0.288 3.264 9.404 1.00 98.06 88 MET A C 1
ATOM 676 O O . MET A 1 88 ? 0.255 4.226 8.860 1.00 98.06 88 MET A O 1
ATOM 680 N N . ALA A 1 89 ? 0.040 2.868 10.636 1.00 96.88 89 ALA A N 1
ATOM 681 C CA . ALA A 1 89 ? 1.119 3.493 11.397 1.00 96.88 89 ALA A CA 1
ATOM 682 C C . ALA A 1 89 ? 2.453 3.411 10.640 1.00 96.88 89 ALA A C 1
ATOM 684 O O . ALA A 1 89 ? 3.169 4.410 10.552 1.00 96.88 89 ALA A O 1
ATOM 685 N N . TRP A 1 90 ? 2.732 2.268 10.003 1.00 97.06 90 TRP A N 1
ATOM 686 C CA . TRP A 1 90 ? 3.867 2.140 9.092 1.00 97.06 90 TRP A CA 1
ATOM 687 C C . TRP A 1 90 ? 3.726 3.023 7.840 1.00 97.06 90 TRP A C 1
ATOM 689 O O . TRP A 1 90 ? 4.619 3.801 7.507 1.00 97.06 90 TRP A O 1
ATOM 699 N N . ALA A 1 91 ? 2.576 2.951 7.167 1.00 95.69 91 ALA A N 1
ATOM 700 C CA . ALA A 1 91 ? 2.313 3.628 5.897 1.00 95.69 91 ALA A CA 1
ATOM 701 C C . ALA A 1 91 ? 2.410 5.163 5.957 1.00 95.69 91 ALA A C 1
ATOM 703 O O . ALA A 1 91 ? 2.716 5.792 4.936 1.00 95.69 91 ALA A O 1
ATOM 704 N N . TYR A 1 92 ? 2.093 5.762 7.109 1.00 94.06 92 TYR A N 1
ATOM 705 C CA . TYR A 1 92 ? 2.175 7.207 7.338 1.00 94.06 92 TYR A CA 1
ATOM 706 C C . TYR A 1 92 ? 3.568 7.684 7.770 1.00 94.06 92 TYR A C 1
ATOM 708 O O . TYR A 1 92 ? 3.870 8.865 7.589 1.00 94.06 92 TYR A O 1
ATOM 716 N N . GLY A 1 93 ? 4.420 6.795 8.285 1.00 90.56 93 GLY A N 1
ATOM 717 C CA . GLY A 1 93 ? 5.783 7.143 8.672 1.00 90.56 93 GLY A CA 1
ATOM 718 C C . GLY A 1 93 ? 5.884 8.021 9.926 1.00 90.56 93 GLY A C 1
ATOM 719 O O . GLY A 1 93 ? 4.923 8.228 10.669 1.00 90.56 93 GLY A O 1
ATOM 720 N N . GLU A 1 94 ? 7.075 8.584 10.129 1.00 85.69 94 GLU A N 1
ATOM 721 C CA . GLU A 1 94 ? 7.425 9.445 11.270 1.00 85.69 94 GLU A CA 1
ATOM 722 C C . GLU A 1 94 ? 6.543 10.701 11.369 1.00 85.69 94 GLU A C 1
ATOM 724 O O . GLU A 1 94 ? 6.090 11.101 12.443 1.00 85.69 94 GLU A O 1
ATOM 729 N N . ARG A 1 95 ? 6.240 11.325 10.225 1.00 78.88 95 ARG A N 1
ATOM 730 C CA . ARG A 1 95 ? 5.488 12.589 10.143 1.00 78.88 95 ARG A CA 1
ATOM 731 C C . ARG A 1 95 ? 3.984 12.348 10.084 1.00 78.88 95 ARG A C 1
ATOM 733 O O . ARG A 1 95 ? 3.283 12.899 9.236 1.00 78.88 95 ARG A O 1
ATOM 740 N N . ALA A 1 96 ? 3.486 11.527 11.004 1.00 72.75 96 ALA A N 1
ATOM 741 C CA . ALA A 1 96 ? 2.118 11.032 10.968 1.00 72.75 96 ALA A CA 1
ATOM 742 C C . ALA A 1 96 ? 1.063 12.156 11.017 1.00 72.75 96 ALA A C 1
ATOM 744 O O . ALA A 1 96 ? 0.024 12.035 10.377 1.00 72.75 96 ALA A O 1
ATOM 745 N N . GLY A 1 97 ? 1.310 13.272 11.718 1.00 81.50 97 GLY A N 1
ATOM 746 C CA . GLY A 1 97 ? 0.425 14.446 11.721 1.00 81.50 97 GLY A CA 1
ATOM 747 C C . GLY A 1 97 ? -1.056 14.090 11.931 1.00 81.50 97 GLY A C 1
ATOM 748 O O . GLY A 1 97 ? -1.465 13.670 13.009 1.00 81.50 97 GLY A O 1
ATOM 749 N N . TYR A 1 98 ? -1.859 14.232 10.873 1.00 85.88 98 TYR A N 1
ATOM 750 C CA . TYR A 1 98 ? -3.305 13.966 10.845 1.00 85.88 98 TYR A CA 1
ATOM 751 C C . TYR A 1 98 ? -3.687 12.481 10.614 1.00 85.88 98 TYR A C 1
ATOM 753 O O . TYR A 1 98 ? -4.858 12.164 10.400 1.00 85.88 98 TYR A O 1
ATOM 761 N N . ALA A 1 99 ? -2.720 11.562 10.635 1.00 92.06 99 ALA A N 1
ATOM 762 C CA . ALA A 1 99 ? -2.902 10.145 10.316 1.00 92.06 99 ALA A CA 1
ATOM 763 C C . ALA A 1 99 ? -3.893 9.435 11.240 1.00 92.06 99 ALA A C 1
ATOM 765 O O . ALA A 1 99 ? -4.853 8.857 10.738 1.00 92.06 99 ALA A O 1
ATOM 766 N N . GLY A 1 100 ? -3.724 9.541 12.565 1.00 94.31 100 GLY A N 1
ATOM 767 C CA . GLY A 1 100 ? -4.623 8.883 13.523 1.00 94.31 100 GLY A CA 1
ATOM 768 C C . GLY A 1 100 ? -6.084 9.285 13.314 1.00 94.31 100 GLY A C 1
ATOM 769 O O . GLY A 1 100 ? -6.972 8.443 13.285 1.00 94.31 100 GLY A O 1
ATOM 770 N N . TYR A 1 101 ? -6.335 10.564 13.026 1.00 93.62 101 TYR A N 1
ATOM 771 C CA . TYR A 1 101 ? -7.682 11.027 12.701 1.00 93.62 101 TYR A CA 1
ATOM 772 C C . TYR A 1 101 ? -8.199 10.455 11.367 1.00 93.62 101 TYR A C 1
ATOM 774 O O . TYR A 1 101 ? -9.361 10.063 11.276 1.00 93.62 101 TYR A O 1
ATOM 782 N N . ARG A 1 102 ? -7.366 10.377 10.316 1.00 93.94 102 ARG A N 1
ATOM 783 C CA . ARG A 1 102 ? -7.776 9.750 9.043 1.00 93.94 102 ARG A CA 1
ATOM 784 C C . ARG A 1 102 ? -8.102 8.273 9.220 1.00 93.94 102 ARG A C 1
ATOM 786 O O . ARG A 1 102 ? -9.099 7.823 8.669 1.00 93.94 102 ARG A O 1
ATOM 793 N N . VAL A 1 103 ? -7.301 7.550 9.996 1.00 96.69 103 VAL A N 1
ATOM 794 C CA . VAL A 1 103 ? -7.557 6.141 10.305 1.00 96.69 103 VAL A CA 1
ATOM 795 C C . VAL A 1 103 ? -8.842 5.994 11.115 1.00 96.69 103 VAL A C 1
ATOM 797 O O . VAL A 1 103 ? -9.674 5.176 10.748 1.00 96.69 103 VAL A O 1
ATOM 800 N N . ALA A 1 104 ? -9.097 6.855 12.102 1.00 95.75 104 ALA A N 1
ATOM 801 C CA . ALA A 1 104 ? -10.360 6.844 12.841 1.00 95.75 104 ALA A CA 1
ATOM 802 C C . ALA A 1 104 ? -11.572 7.064 11.914 1.00 95.75 104 ALA A C 1
ATOM 804 O O . ALA A 1 104 ? -12.569 6.351 12.003 1.00 95.75 104 ALA A O 1
ATOM 805 N N . ARG A 1 105 ? -11.476 7.997 10.955 1.00 94.25 105 ARG A N 1
ATOM 806 C CA . ARG A 1 105 ? -12.514 8.213 9.927 1.00 94.25 105 ARG A CA 1
ATOM 807 C C . ARG A 1 105 ? -12.759 7.000 9.039 1.00 94.25 105 ARG A C 1
ATOM 809 O O . ARG A 1 105 ? -13.897 6.750 8.655 1.00 94.25 105 ARG A O 1
ATOM 816 N N . ILE A 1 106 ? -11.692 6.290 8.688 1.00 94.81 106 ILE A N 1
ATOM 817 C CA . ILE A 1 106 ? -11.761 5.061 7.899 1.00 94.81 106 ILE A CA 1
ATOM 818 C C . ILE A 1 106 ? -12.478 3.980 8.704 1.00 94.81 106 ILE A C 1
ATOM 820 O O . ILE A 1 106 ? -13.474 3.444 8.235 1.00 94.81 106 ILE A O 1
ATOM 824 N N . LEU A 1 107 ? -12.020 3.717 9.930 1.00 96.06 107 LEU A N 1
ATOM 825 C CA . LEU A 1 107 ? -12.539 2.653 10.794 1.00 96.06 107 LEU A CA 1
ATOM 826 C C . LEU A 1 107 ? -14.002 2.862 11.198 1.00 96.06 107 LEU A C 1
ATOM 828 O O . LEU A 1 107 ? -14.742 1.895 11.328 1.00 96.06 107 LEU A O 1
ATOM 832 N N . THR A 1 108 ? -14.433 4.114 11.343 1.00 93.56 108 THR A N 1
ATOM 833 C CA . THR A 1 108 ? -15.823 4.482 11.682 1.00 93.56 108 THR A CA 1
ATOM 834 C C . THR A 1 108 ? -16.700 4.754 10.455 1.00 93.56 108 THR A C 1
ATOM 836 O O . THR A 1 108 ? -17.866 5.114 10.610 1.00 93.56 108 THR A O 1
ATOM 839 N N . ALA A 1 109 ? -16.141 4.669 9.238 1.00 91.19 109 ALA A N 1
ATOM 840 C CA . ALA A 1 109 ? -16.781 5.094 7.988 1.00 91.19 109 ALA A CA 1
ATOM 841 C C . ALA A 1 109 ? -17.416 6.507 8.050 1.00 91.19 109 ALA A C 1
ATOM 843 O O . ALA A 1 109 ? -18.413 6.795 7.384 1.00 91.19 109 ALA A O 1
ATOM 844 N N . SER A 1 110 ? -16.832 7.414 8.841 1.00 88.62 110 SER A N 1
ATOM 845 C CA . SER A 1 110 ? -17.421 8.713 9.181 1.00 88.62 110 SER A CA 1
ATOM 846 C C . SER A 1 110 ? -16.499 9.884 8.854 1.00 88.62 110 SER A C 1
ATOM 848 O O . SER A 1 110 ? -15.272 9.793 8.864 1.00 88.62 110 SER A O 1
ATOM 850 N N . SER A 1 111 ? -17.092 11.047 8.581 1.00 88.31 111 SER A N 1
ATOM 851 C CA . SER A 1 111 ? -16.355 12.318 8.532 1.00 88.31 111 SER A CA 1
ATOM 852 C C . SER A 1 111 ? -16.055 12.896 9.921 1.00 88.31 111 SER A C 1
ATOM 854 O O . SER A 1 111 ? -15.178 13.748 10.037 1.00 88.31 111 SER A O 1
ATOM 856 N N . ARG A 1 112 ? -16.760 12.425 10.956 1.00 89.88 112 ARG A N 1
ATOM 857 C CA . ARG A 1 112 ? -16.638 12.811 12.370 1.00 89.88 112 ARG A CA 1
ATOM 858 C C . ARG A 1 112 ? -16.570 11.528 13.208 1.00 89.88 112 ARG A C 1
ATOM 860 O O . ARG A 1 112 ? -17.625 10.972 13.527 1.00 89.88 112 ARG A O 1
ATOM 867 N N . PRO A 1 113 ? -15.366 10.978 13.423 1.00 90.62 113 PRO A N 1
ATOM 868 C CA . PRO A 1 113 ? -15.192 9.680 14.069 1.00 90.62 113 PRO A CA 1
ATOM 869 C C . PRO A 1 113 ? -15.363 9.739 15.594 1.00 90.62 113 PRO A C 1
ATOM 871 O O . PRO A 1 113 ? -15.492 8.697 16.224 1.00 90.62 113 PRO A O 1
ATOM 874 N N . GLU A 1 114 ? -15.347 10.928 16.200 1.00 89.81 114 GLU A N 1
ATOM 875 C CA . GLU A 1 114 ? -15.453 11.088 17.649 1.00 89.81 114 GLU A CA 1
ATOM 876 C C . GLU A 1 114 ? -16.771 10.509 18.189 1.00 89.81 114 GLU A C 1
ATOM 878 O O . GLU A 1 114 ? -17.851 10.841 17.695 1.00 89.81 114 GLU A O 1
ATOM 883 N N . GLY A 1 115 ? -16.677 9.650 19.210 1.00 88.38 115 GLY A N 1
ATOM 884 C CA . GLY A 1 115 ? -17.835 9.000 19.832 1.00 88.38 115 GLY A CA 1
ATOM 885 C C . GLY A 1 115 ? -18.504 7.920 18.974 1.00 88.38 115 GLY A C 1
ATOM 886 O O . GLY A 1 115 ? -19.604 7.489 19.309 1.00 88.38 115 GLY A O 1
ATOM 887 N N . ARG A 1 116 ? -17.893 7.513 17.851 1.00 90.81 116 ARG A N 1
ATOM 888 C CA . ARG A 1 116 ? -18.407 6.441 16.991 1.00 90.81 116 ARG A CA 1
ATOM 889 C C . ARG A 1 116 ? -17.645 5.140 17.206 1.00 90.81 116 ARG A C 1
ATOM 891 O O . ARG A 1 116 ? -16.431 5.144 17.386 1.00 90.81 116 ARG A O 1
ATOM 898 N N . GLU A 1 117 ? -18.377 4.041 17.096 1.00 92.62 117 GLU A N 1
ATOM 899 C CA . GLU A 1 117 ? -17.829 2.688 17.123 1.00 92.62 117 GLU A CA 1
ATOM 900 C C . GLU A 1 117 ? -17.214 2.286 15.772 1.00 92.62 117 GLU A C 1
ATOM 902 O O . GLU A 1 117 ? -17.438 2.913 14.728 1.00 92.62 117 GLU A O 1
ATOM 907 N N . GLU A 1 118 ? -16.436 1.205 15.796 1.00 93.44 118 GLU A N 1
ATOM 908 C CA . GLU A 1 118 ? -15.888 0.563 14.603 1.00 93.44 118 GLU A CA 1
ATOM 909 C C . GLU A 1 118 ? -17.008 0.076 13.668 1.00 93.44 118 GLU A C 1
ATOM 911 O O . GLU A 1 118 ? -17.936 -0.622 14.077 1.00 93.44 118 GLU A O 1
ATOM 916 N N . SER A 1 119 ? -16.900 0.382 12.375 1.00 92.38 119 SER A N 1
ATOM 917 C CA . SER A 1 119 ? -17.851 -0.102 11.376 1.00 92.38 119 SER A CA 1
ATOM 918 C C . SER A 1 119 ? -17.584 -1.574 11.052 1.00 92.38 119 SER A C 1
ATOM 920 O O . SER A 1 119 ? -16.533 -1.936 10.510 1.00 92.38 119 SER A O 1
ATOM 922 N N . LEU A 1 120 ? -18.577 -2.434 11.313 1.00 91.06 120 LEU A N 1
ATOM 923 C CA . LEU A 1 120 ? -18.537 -3.852 10.931 1.00 91.06 120 LEU A CA 1
ATOM 924 C C . LEU A 1 120 ? -18.298 -4.022 9.424 1.00 91.06 120 LEU A C 1
ATOM 926 O O . LEU A 1 120 ? -17.570 -4.921 9.008 1.00 91.06 120 LEU A O 1
ATOM 930 N N . ARG A 1 121 ? -18.857 -3.122 8.606 1.00 90.19 121 ARG A N 1
ATOM 931 C CA . ARG A 1 121 ? -18.653 -3.112 7.155 1.00 90.19 121 ARG A CA 1
ATOM 932 C C . ARG A 1 121 ? -17.178 -2.933 6.806 1.00 90.19 121 ARG A C 1
ATOM 934 O O . ARG A 1 121 ? -16.661 -3.661 5.963 1.00 90.19 121 ARG A O 1
ATOM 941 N N . VAL A 1 122 ? -16.504 -1.979 7.449 1.00 92.69 122 VAL A N 1
ATOM 942 C CA . VAL A 1 122 ? -15.076 -1.713 7.219 1.00 9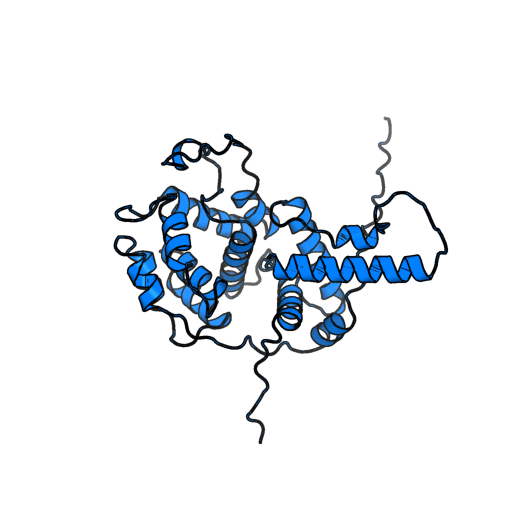2.69 122 VAL A CA 1
ATOM 943 C C . VAL A 1 122 ? -14.244 -2.922 7.625 1.00 92.69 122 VAL A C 1
ATOM 945 O O . VAL A 1 122 ? -13.388 -3.349 6.853 1.00 92.69 122 VAL A O 1
ATOM 948 N N . ARG A 1 123 ? -14.544 -3.531 8.779 1.00 94.25 123 ARG A N 1
ATOM 949 C CA . ARG A 1 123 ? -13.882 -4.761 9.238 1.00 94.25 123 ARG A CA 1
ATOM 950 C C . ARG A 1 123 ? -14.020 -5.900 8.219 1.00 94.25 123 ARG A C 1
ATOM 952 O O . ARG A 1 123 ? -13.016 -6.510 7.857 1.00 94.25 123 ARG A O 1
ATOM 959 N N . THR A 1 124 ? -15.230 -6.150 7.717 1.00 93.00 124 THR A N 1
ATOM 960 C CA . THR A 1 124 ? -15.476 -7.167 6.682 1.00 93.00 124 THR A CA 1
ATOM 961 C C . THR A 1 124 ? -14.743 -6.835 5.385 1.00 93.00 124 THR A C 1
ATOM 963 O O . THR A 1 124 ? -14.068 -7.696 4.832 1.00 93.00 124 THR A O 1
ATOM 966 N N . ALA A 1 125 ? -14.801 -5.585 4.918 1.00 93.56 125 ALA A N 1
ATOM 967 C CA . ALA A 1 125 ? -14.137 -5.172 3.685 1.00 93.56 125 ALA A CA 1
ATOM 968 C C . ALA A 1 125 ? -12.608 -5.330 3.755 1.00 93.56 125 ALA A C 1
ATOM 970 O O . ALA A 1 125 ? -12.007 -5.842 2.811 1.00 93.56 125 ALA A O 1
ATOM 971 N N . LEU A 1 126 ? -11.982 -4.956 4.877 1.00 96.12 126 LEU A N 1
ATOM 972 C CA . LEU A 1 126 ? -10.551 -5.175 5.102 1.00 96.12 126 LEU A CA 1
ATOM 973 C C . LEU A 1 126 ? -10.205 -6.660 5.019 1.00 96.12 126 LEU A C 1
ATOM 975 O O . LEU A 1 126 ? -9.279 -7.021 4.291 1.00 96.12 126 LEU A O 1
ATOM 979 N N . ARG A 1 127 ? -10.987 -7.515 5.690 1.00 96.31 127 ARG A N 1
ATOM 980 C CA . ARG A 1 127 ? -10.759 -8.959 5.673 1.00 96.31 127 ARG A CA 1
ATOM 981 C C . ARG A 1 127 ? -10.886 -9.544 4.266 1.00 96.31 127 ARG A C 1
ATOM 983 O O . ARG A 1 127 ? -9.925 -10.107 3.749 1.00 96.31 127 ARG A O 1
ATOM 990 N N . THR A 1 128 ? -12.028 -9.325 3.621 1.00 94.50 128 THR A N 1
ATOM 991 C CA . THR A 1 128 ? -12.320 -9.870 2.290 1.00 94.50 128 THR A CA 1
ATOM 992 C C . THR A 1 128 ? -11.326 -9.377 1.241 1.00 94.50 128 THR A C 1
ATOM 994 O O . THR A 1 128 ? -10.893 -10.161 0.407 1.00 94.50 128 THR A O 1
ATOM 997 N N . SER A 1 129 ? -10.897 -8.109 1.298 1.00 95.31 129 SER A N 1
ATOM 998 C CA . SER A 1 129 ? -9.900 -7.586 0.350 1.00 95.31 129 SER A CA 1
ATOM 999 C C . SER A 1 129 ? -8.581 -8.356 0.387 1.00 95.31 129 SER A C 1
ATOM 1001 O O . SER A 1 129 ? -7.966 -8.570 -0.657 1.00 95.31 129 SER A O 1
ATOM 1003 N N . LEU A 1 130 ? -8.160 -8.793 1.576 1.00 95.56 130 LEU A N 1
ATOM 1004 C CA . LEU A 1 130 ? -6.910 -9.513 1.746 1.00 95.56 130 LEU A CA 1
ATOM 1005 C C . LEU A 1 130 ? -7.069 -10.990 1.378 1.00 95.56 130 LEU A C 1
ATOM 1007 O O . LEU A 1 130 ? -6.206 -11.536 0.699 1.00 95.56 130 LEU A O 1
ATOM 1011 N N . GLU A 1 131 ? -8.193 -11.610 1.742 1.00 93.75 131 GLU A N 1
ATOM 1012 C CA . GLU A 1 131 ? -8.547 -12.967 1.304 1.00 93.75 131 GLU A CA 1
ATOM 1013 C C . GLU A 1 131 ? -8.582 -13.072 -0.228 1.00 93.75 131 GLU A C 1
ATOM 1015 O O . GLU A 1 131 ? -7.981 -13.983 -0.796 1.00 93.75 131 GLU A O 1
ATOM 1020 N N . VAL A 1 132 ? -9.218 -12.107 -0.905 1.00 94.06 132 VAL A N 1
ATOM 1021 C CA . VAL A 1 132 ? -9.236 -12.014 -2.373 1.00 94.06 132 VAL A CA 1
ATOM 1022 C C . VAL A 1 132 ? -7.823 -11.806 -2.916 1.00 94.06 132 VAL A C 1
ATOM 1024 O O . VAL A 1 132 ? -7.426 -12.506 -3.840 1.00 94.06 132 VAL A O 1
ATOM 1027 N N . ALA A 1 133 ? -7.025 -10.908 -2.328 1.00 94.88 133 ALA A N 1
ATOM 1028 C CA . ALA A 1 133 ? -5.657 -10.673 -2.793 1.00 94.88 133 ALA A CA 1
ATOM 1029 C C . ALA A 1 133 ? -4.762 -11.917 -2.691 1.00 94.88 133 ALA A C 1
ATOM 1031 O O . ALA A 1 133 ? -3.949 -12.168 -3.578 1.00 94.88 133 ALA A O 1
ATOM 1032 N N . VAL A 1 134 ? -4.904 -12.697 -1.618 1.00 93.62 134 VAL A N 1
ATOM 1033 C CA . VAL A 1 134 ? -4.144 -13.936 -1.411 1.00 93.62 134 VAL A CA 1
ATOM 1034 C C . VAL A 1 134 ? -4.621 -15.034 -2.363 1.00 93.62 134 VAL A C 1
ATOM 1036 O O . VAL A 1 134 ? -3.797 -15.709 -2.984 1.00 93.62 134 VAL A O 1
ATOM 1039 N N . ARG A 1 135 ? -5.941 -15.205 -2.507 1.00 92.62 135 ARG A N 1
ATOM 1040 C CA . ARG A 1 135 ? -6.546 -16.272 -3.318 1.00 92.62 135 ARG A CA 1
ATOM 1041 C C . ARG A 1 135 ? -6.434 -16.018 -4.821 1.00 92.62 135 ARG A C 1
ATOM 1043 O O . ARG A 1 135 ? -6.026 -16.915 -5.553 1.00 92.62 135 ARG A O 1
ATOM 1050 N N . ASP A 1 136 ? -6.774 -14.810 -5.257 1.00 93.81 136 ASP A N 1
ATOM 1051 C CA . ASP A 1 136 ? -6.970 -14.460 -6.670 1.00 93.81 136 ASP A CA 1
ATOM 1052 C C . ASP A 1 136 ? -5.903 -13.482 -7.197 1.00 93.81 136 ASP A C 1
ATOM 1054 O O . ASP A 1 136 ? -5.821 -13.227 -8.396 1.00 93.81 136 ASP A O 1
ATOM 1058 N N . GLY A 1 137 ? -5.058 -12.950 -6.311 1.00 94.44 137 GLY A N 1
ATOM 1059 C CA . GLY A 1 137 ? -3.941 -12.077 -6.655 1.00 94.44 137 GLY A CA 1
ATOM 1060 C C . GLY A 1 137 ? -4.188 -10.595 -6.369 1.00 94.44 137 GLY A C 1
ATOM 1061 O O . GLY A 1 137 ? -5.307 -10.124 -6.158 1.00 94.44 137 GLY A O 1
ATOM 1062 N N . ALA A 1 138 ? -3.098 -9.824 -6.373 1.00 96.19 138 ALA A N 1
ATOM 1063 C CA . ALA A 1 138 ? -3.092 -8.420 -5.959 1.00 96.19 138 ALA A CA 1
ATOM 1064 C C . ALA A 1 138 ? -4.091 -7.534 -6.728 1.00 96.19 138 ALA A C 1
ATOM 1066 O O . ALA A 1 138 ? -4.681 -6.625 -6.144 1.00 96.19 138 ALA A O 1
ATOM 1067 N N . ILE A 1 139 ? -4.279 -7.796 -8.027 1.00 96.94 139 ILE A N 1
ATOM 1068 C CA . ILE A 1 139 ? -5.168 -7.014 -8.899 1.00 96.94 139 ILE A CA 1
ATOM 1069 C C . ILE A 1 139 ? -6.625 -7.166 -8.453 1.00 96.94 139 ILE A C 1
ATOM 1071 O O . ILE A 1 139 ? -7.322 -6.162 -8.333 1.00 96.94 139 ILE A O 1
ATOM 1075 N N . GLU A 1 140 ? -7.056 -8.384 -8.126 1.00 95.50 140 GLU A N 1
ATOM 1076 C CA . GLU A 1 140 ? -8.423 -8.658 -7.671 1.00 95.50 140 GLU A CA 1
ATOM 1077 C C . GLU A 1 140 ? -8.685 -8.057 -6.287 1.00 95.50 140 GLU A C 1
ATOM 1079 O O . GLU A 1 140 ? -9.716 -7.421 -6.062 1.00 95.50 140 GLU A O 1
ATOM 1084 N N . GLY A 1 141 ? -7.713 -8.147 -5.372 1.00 94.75 141 GLY A N 1
ATOM 1085 C CA . GLY A 1 141 ? -7.807 -7.485 -4.067 1.00 94.75 141 GLY A CA 1
ATOM 1086 C C . GLY A 1 141 ? -7.919 -5.961 -4.184 1.00 94.75 141 GLY A C 1
ATOM 1087 O O . GLY A 1 141 ? -8.692 -5.322 -3.465 1.00 94.75 141 GLY A O 1
ATOM 1088 N N . PHE A 1 142 ? -7.179 -5.366 -5.125 1.00 95.31 142 PHE A N 1
ATOM 1089 C CA . PHE A 1 142 ? -7.287 -3.943 -5.438 1.00 95.31 142 PHE A CA 1
ATOM 1090 C C . PHE A 1 142 ? -8.646 -3.606 -6.064 1.00 95.31 142 PHE A C 1
ATOM 1092 O O . PHE A 1 142 ? -9.292 -2.650 -5.628 1.00 95.31 142 PHE A O 1
ATOM 1099 N N . SER A 1 143 ? -9.102 -4.399 -7.040 1.00 93.31 143 SER A N 1
ATOM 1100 C CA . SER A 1 143 ? -10.393 -4.219 -7.712 1.00 93.31 143 SER A CA 1
ATOM 1101 C C . SER A 1 143 ? -11.549 -4.255 -6.714 1.00 93.31 143 SER A C 1
ATOM 1103 O O . SER A 1 143 ? -12.386 -3.351 -6.716 1.00 93.31 143 SER A O 1
ATOM 1105 N N . TYR A 1 144 ? -11.532 -5.201 -5.770 1.00 92.56 144 TYR A N 1
ATOM 1106 C CA . TYR A 1 144 ? -12.540 -5.313 -4.714 1.00 92.56 144 TYR A CA 1
ATOM 1107 C C . TYR A 1 144 ? -12.697 -4.020 -3.888 1.00 92.56 144 TYR A C 1
ATOM 1109 O O . TYR A 1 144 ? -13.815 -3.601 -3.576 1.00 92.56 144 TYR A O 1
ATOM 1117 N N . LEU A 1 145 ? -11.587 -3.345 -3.562 1.00 91.38 145 LEU A N 1
ATOM 1118 C CA . LEU A 1 145 ? -11.601 -2.075 -2.824 1.00 91.38 145 LEU A CA 1
ATOM 1119 C C . LEU A 1 145 ? -11.909 -0.858 -3.719 1.00 91.38 145 LEU A C 1
ATOM 1121 O O . LEU A 1 145 ? -12.395 0.167 -3.226 1.00 91.38 145 LEU A O 1
ATOM 1125 N N . ASN A 1 146 ? -11.622 -0.938 -5.022 1.00 89.38 146 ASN A N 1
ATOM 1126 C CA . ASN A 1 146 ? -11.607 0.213 -5.926 1.00 89.38 146 ASN A CA 1
ATOM 1127 C C . ASN A 1 146 ? -12.830 0.315 -6.860 1.00 89.38 146 ASN A C 1
ATOM 1129 O O . ASN A 1 146 ? -13.380 1.412 -7.018 1.00 89.38 146 ASN A O 1
ATOM 1133 N N . ASP A 1 147 ? -13.276 -0.794 -7.453 1.00 84.88 147 ASP A N 1
ATOM 1134 C CA . ASP A 1 147 ? -14.128 -0.812 -8.655 1.00 84.88 147 ASP A CA 1
ATOM 1135 C C . ASP A 1 147 ? -15.631 -0.914 -8.393 1.00 84.88 147 ASP A C 1
ATOM 1137 O O . ASP A 1 147 ? -16.425 -1.057 -9.325 1.00 84.88 147 ASP A O 1
ATOM 1141 N N . CYS A 1 148 ? -16.070 -0.755 -7.148 1.00 71.06 148 CYS A N 1
ATOM 1142 C CA . CYS A 1 148 ? -17.497 -0.731 -6.857 1.00 71.06 148 CYS A CA 1
ATOM 1143 C C . CYS A 1 148 ? -18.249 0.340 -7.665 1.00 71.06 148 CYS A C 1
ATOM 1145 O O . CYS A 1 148 ? -17.999 1.544 -7.545 1.00 71.06 148 CYS A O 1
ATOM 1147 N N . THR A 1 149 ? -19.245 -0.096 -8.434 1.00 52.62 149 THR A N 1
ATOM 1148 C CA . THR A 1 149 ? -19.975 0.718 -9.418 1.00 52.62 149 THR A CA 1
ATOM 1149 C C . THR A 1 149 ? -21.106 1.575 -8.847 1.00 52.62 149 THR A C 1
ATOM 1151 O O . THR A 1 149 ? -21.761 2.299 -9.600 1.00 52.62 149 THR A O 1
ATOM 1154 N N . HIS A 1 150 ? -21.295 1.633 -7.527 1.00 51.09 150 HIS A N 1
ATOM 1155 C CA . HIS A 1 150 ? -22.195 2.611 -6.913 1.00 51.09 150 HIS A CA 1
ATOM 1156 C C . HIS A 1 150 ? -21.523 3.987 -6.851 1.00 51.09 150 HIS A C 1
ATOM 1158 O O . HIS A 1 150 ? -21.147 4.488 -5.793 1.00 51.09 150 HIS A O 1
ATOM 1164 N N . LYS A 1 151 ? -21.389 4.639 -8.011 1.00 41.12 151 LYS A N 1
ATOM 1165 C CA . LYS A 1 151 ? -21.194 6.090 -8.091 1.00 41.12 151 LYS A CA 1
ATOM 1166 C C . LYS A 1 151 ? -22.478 6.785 -7.640 1.00 41.12 151 LYS A C 1
ATOM 1168 O O . LYS A 1 151 ? -23.118 7.483 -8.426 1.00 41.12 151 LYS A O 1
ATOM 1173 N N . VAL A 1 152 ? -22.861 6.634 -6.374 1.00 41.19 152 VAL A N 1
ATOM 1174 C CA . VAL A 1 152 ? -23.716 7.655 -5.789 1.00 41.19 152 VAL A CA 1
ATOM 1175 C C . VAL A 1 152 ? -22.830 8.881 -5.694 1.00 41.19 152 VAL A C 1
ATOM 1177 O O . VAL A 1 152 ? -21.826 8.874 -4.981 1.00 41.19 152 VAL A O 1
ATOM 1180 N N . LYS A 1 153 ? -23.125 9.886 -6.531 1.00 41.31 153 LYS A N 1
ATOM 1181 C CA . LYS A 1 153 ? -22.492 11.206 -6.476 1.00 41.31 153 LYS A CA 1
ATOM 1182 C C . LYS A 1 153 ? -22.335 11.557 -5.011 1.00 41.31 153 LYS A C 1
ATOM 1184 O O . LYS A 1 153 ? -23.352 11.666 -4.334 1.00 41.31 153 LYS A O 1
ATOM 1189 N N . SER A 1 154 ? -21.089 11.688 -4.565 1.00 40.62 154 SER A N 1
ATOM 1190 C CA . SER A 1 154 ? -20.697 12.097 -3.224 1.00 40.62 154 SER A CA 1
ATOM 1191 C C . SER A 1 154 ? -21.666 13.145 -2.687 1.00 40.62 154 SER A C 1
ATOM 1193 O O . SER A 1 154 ? -21.518 14.338 -2.951 1.00 40.62 154 SER A O 1
ATOM 1195 N N . HIS A 1 155 ? -22.685 12.707 -1.960 1.00 38.56 155 HIS A N 1
ATOM 1196 C CA . HIS A 1 155 ? -23.324 13.585 -1.017 1.00 38.56 155 HIS A CA 1
ATOM 1197 C C . HIS A 1 155 ? -22.320 13.595 0.117 1.00 38.56 155 HIS A C 1
ATOM 1199 O O . HIS A 1 155 ? -22.041 12.568 0.731 1.00 38.56 155 HIS A O 1
ATOM 1205 N N . GLN A 1 156 ? -21.688 14.749 0.306 1.00 44.31 156 GLN A N 1
ATOM 1206 C CA . GLN A 1 156 ? -20.901 15.094 1.485 1.00 44.31 156 GLN A CA 1
ATOM 1207 C C . GLN A 1 156 ? -21.836 15.168 2.714 1.00 44.31 156 GLN A C 1
ATOM 1209 O O . GLN A 1 156 ? -21.879 16.169 3.419 1.00 44.31 156 GLN A O 1
ATOM 1214 N N . GLY A 1 157 ? -22.654 14.133 2.905 1.00 51.44 157 GLY A N 1
ATOM 1215 C CA . GLY A 1 157 ? -23.584 13.934 4.002 1.00 51.44 157 GLY A CA 1
ATOM 1216 C C . GLY A 1 157 ? -22.989 12.969 5.018 1.00 51.44 157 GLY A C 1
ATOM 1217 O O . GLY A 1 157 ? -22.020 12.264 4.737 1.00 51.44 157 GLY A O 1
ATOM 1218 N N . THR A 1 158 ? -23.544 12.990 6.222 1.00 50.22 158 THR A N 1
ATOM 1219 C CA . THR A 1 158 ? -22.929 12.493 7.457 1.00 50.22 158 THR A CA 1
ATOM 1220 C C . THR A 1 158 ? -22.687 10.990 7.538 1.00 50.22 158 THR A C 1
ATOM 1222 O O . THR A 1 158 ? -21.927 10.596 8.414 1.00 50.22 158 THR A O 1
ATOM 1225 N N . ASP A 1 159 ? -23.224 10.165 6.635 1.00 52.62 159 ASP A N 1
ATOM 1226 C CA . ASP A 1 159 ? -23.176 8.704 6.764 1.00 52.62 159 ASP A CA 1
ATOM 1227 C C . ASP A 1 159 ? -23.003 8.036 5.387 1.00 52.62 159 ASP A C 1
ATOM 1229 O O . ASP A 1 159 ? -23.950 7.858 4.619 1.00 52.62 159 ASP A O 1
ATOM 1233 N N . ALA A 1 160 ? -21.753 7.698 5.049 1.00 55.50 160 ALA A N 1
ATOM 1234 C CA . ALA A 1 160 ? -21.385 7.098 3.763 1.00 55.50 160 ALA A CA 1
ATOM 1235 C C . ALA A 1 160 ? -21.873 5.644 3.608 1.00 55.50 160 ALA A C 1
ATOM 1237 O O . ALA A 1 160 ? -21.978 5.154 2.482 1.00 55.50 160 ALA A O 1
ATOM 1238 N N . ASP A 1 161 ? -22.211 4.975 4.714 1.00 51.69 161 ASP A N 1
ATOM 1239 C CA . ASP A 1 161 ? -22.614 3.565 4.729 1.00 51.69 161 ASP A CA 1
ATOM 1240 C C . ASP A 1 161 ? -23.961 3.301 4.038 1.00 51.69 161 ASP A C 1
ATOM 1242 O O . ASP A 1 161 ? -24.180 2.200 3.534 1.00 51.69 161 ASP A O 1
ATOM 1246 N N . HIS A 1 162 ? -24.839 4.302 3.913 1.00 49.78 162 HIS A N 1
ATOM 1247 C CA . HIS A 1 162 ? -26.160 4.118 3.296 1.00 49.78 162 HIS A CA 1
ATOM 1248 C C . HIS A 1 162 ? -26.152 4.045 1.759 1.00 49.78 162 HIS A C 1
ATOM 1250 O O . HIS A 1 162 ? -27.187 3.757 1.162 1.00 49.78 162 HIS A O 1
ATOM 1256 N N . LEU A 1 163 ? -25.019 4.315 1.099 1.00 50.53 163 LEU A N 1
ATOM 1257 C CA . LEU A 1 163 ? -24.965 4.501 -0.361 1.00 50.53 163 LEU A CA 1
ATOM 1258 C C . LEU A 1 163 ? -24.129 3.455 -1.103 1.00 50.53 163 LEU A C 1
ATOM 1260 O O . LEU A 1 163 ? -23.997 3.523 -2.326 1.00 50.53 163 LEU A O 1
ATOM 1264 N N . VAL A 1 164 ? -23.559 2.494 -0.384 1.00 54.44 164 VAL A N 1
ATOM 1265 C CA . VAL A 1 164 ? -22.628 1.522 -0.951 1.00 54.44 164 VAL A CA 1
ATOM 1266 C C . VAL A 1 164 ? -23.272 0.134 -0.866 1.00 54.44 164 VAL A C 1
ATOM 1268 O O . VAL A 1 164 ? -23.626 -0.314 0.221 1.00 54.44 164 VAL A O 1
ATOM 1271 N N . GLY A 1 165 ? -23.467 -0.530 -2.012 1.00 53.78 165 GLY A N 1
ATOM 1272 C CA . GLY A 1 165 ? -24.139 -1.833 -2.109 1.00 53.78 165 GLY A CA 1
ATOM 1273 C C . GLY A 1 165 ? -23.544 -2.923 -1.209 1.00 53.78 165 GLY A C 1
ATOM 1274 O O . GLY A 1 165 ? -22.421 -2.792 -0.712 1.00 53.78 165 GLY A O 1
ATOM 1275 N N . VAL A 1 166 ? -24.328 -3.985 -1.003 1.00 54.88 166 VAL A N 1
ATOM 1276 C CA . VAL A 1 166 ? -24.077 -5.068 -0.032 1.00 54.88 166 VAL A CA 1
ATOM 1277 C C . VAL A 1 166 ? -22.788 -5.853 -0.339 1.00 54.88 166 VAL A C 1
ATOM 1279 O O . VAL A 1 166 ? -22.133 -6.300 0.594 1.00 54.88 166 VAL A O 1
ATOM 1282 N N . ASP A 1 167 ? -22.342 -5.876 -1.601 1.00 62.91 167 ASP A N 1
ATOM 1283 C CA . ASP A 1 167 ? -21.150 -6.621 -2.056 1.00 62.91 167 ASP A CA 1
ATOM 1284 C C . ASP A 1 167 ? -19.960 -5.724 -2.437 1.00 62.91 167 ASP A C 1
ATOM 1286 O O . ASP A 1 167 ? -19.105 -6.087 -3.242 1.00 62.91 167 ASP A O 1
ATOM 1290 N N . CYS A 1 168 ? -19.911 -4.502 -1.906 1.00 74.75 168 CYS A N 1
ATOM 1291 C CA . CYS A 1 168 ? -18.855 -3.559 -2.244 1.00 74.75 168 CYS A CA 1
ATOM 1292 C C . CYS A 1 168 ? -17.809 -3.397 -1.132 1.00 74.75 168 CYS A C 1
ATOM 1294 O O . CYS A 1 168 ? -18.124 -2.909 -0.040 1.00 74.75 168 CYS A O 1
ATOM 1296 N N . GLY A 1 169 ? -16.548 -3.675 -1.480 1.00 84.94 169 GLY A N 1
ATOM 1297 C CA . GLY A 1 169 ? -15.371 -3.511 -0.628 1.00 84.94 169 GLY A CA 1
ATOM 1298 C C . GLY A 1 169 ? -14.859 -2.080 -0.458 1.00 84.94 169 GLY A C 1
ATOM 1299 O O . GLY A 1 169 ? -13.936 -1.852 0.317 1.00 84.94 169 GLY A O 1
ATOM 1300 N N . ARG A 1 170 ? -15.430 -1.085 -1.146 1.00 88.00 170 ARG A N 1
ATOM 1301 C CA . ARG A 1 170 ? -14.983 0.310 -1.034 1.00 88.00 170 ARG A CA 1
ATOM 1302 C C . ARG A 1 170 ? -15.165 0.832 0.390 1.00 88.00 170 ARG A C 1
ATOM 1304 O O . ARG A 1 170 ? -16.282 0.910 0.898 1.00 88.00 170 ARG A O 1
ATOM 1311 N N . ILE A 1 171 ? -14.066 1.286 0.984 1.00 90.06 171 ILE A N 1
ATOM 1312 C CA . ILE A 1 171 ? -14.037 1.860 2.330 1.00 90.06 171 ILE A CA 1
ATOM 1313 C C . ILE A 1 171 ? -13.981 3.389 2.243 1.00 90.06 171 ILE A C 1
ATOM 1315 O O . ILE A 1 171 ? -13.155 3.968 1.531 1.00 90.06 171 ILE A O 1
ATOM 1319 N N . TYR A 1 172 ? -14.863 4.068 2.978 1.00 87.19 172 TYR A N 1
ATOM 1320 C CA . TYR A 1 172 ? -14.874 5.527 3.043 1.00 87.19 172 TYR A CA 1
ATOM 1321 C C . TYR A 1 172 ? -13.554 6.077 3.601 1.00 87.19 172 TYR A C 1
ATOM 1323 O O . TYR A 1 172 ? -13.016 5.587 4.587 1.00 87.19 172 TYR A O 1
ATOM 1331 N N . GLY A 1 173 ? -13.027 7.131 2.972 1.00 87.44 173 GLY A N 1
ATOM 1332 C CA . GLY A 1 173 ? -11.801 7.801 3.421 1.00 87.44 173 GLY A CA 1
ATOM 1333 C C . GLY A 1 173 ? -10.505 7.034 3.139 1.00 87.44 173 GLY A C 1
ATOM 1334 O O . GLY A 1 173 ? -9.430 7.629 3.236 1.00 87.44 173 GLY A O 1
ATOM 1335 N N . LEU A 1 174 ? -10.589 5.767 2.728 1.00 91.38 174 LEU A N 1
ATOM 1336 C CA . LEU A 1 174 ? -9.444 4.969 2.326 1.00 91.38 174 LEU A CA 1
ATOM 1337 C C . LEU A 1 174 ? -9.259 5.102 0.810 1.00 91.38 174 LEU A C 1
ATOM 1339 O O . LEU A 1 174 ? -10.137 4.762 0.023 1.00 91.38 174 LEU A O 1
ATOM 1343 N N . GLY A 1 175 ? -8.142 5.703 0.406 1.00 91.81 175 GLY A N 1
ATOM 1344 C CA . GLY A 1 175 ? -7.818 5.927 -1.002 1.00 91.81 175 GLY A CA 1
ATOM 1345 C C . GLY A 1 175 ? -6.922 4.829 -1.587 1.00 91.81 175 GLY A C 1
ATOM 1346 O O . GLY A 1 175 ? -6.267 4.113 -0.826 1.00 91.81 175 GLY A O 1
ATOM 1347 N N . PRO A 1 176 ? -6.783 4.769 -2.924 1.00 92.75 176 PRO A N 1
ATOM 1348 C CA . PRO A 1 176 ? -6.052 3.697 -3.600 1.00 92.75 176 PRO A CA 1
ATOM 1349 C C . PRO A 1 176 ? -4.608 3.483 -3.141 1.00 92.75 176 PRO A C 1
ATOM 1351 O O . PRO A 1 17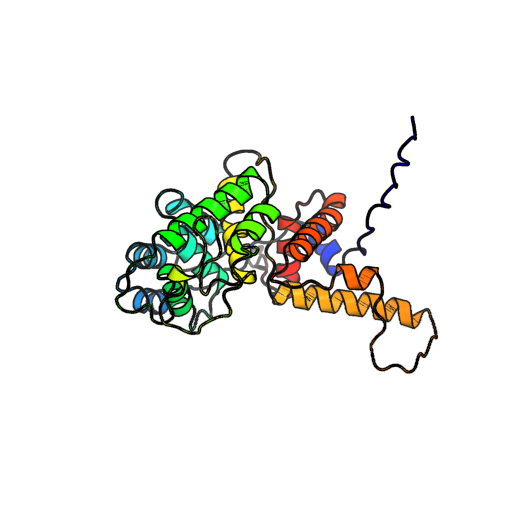6 ? -4.191 2.354 -2.916 1.00 92.75 176 PRO A O 1
ATOM 1354 N N . SER A 1 177 ? -3.862 4.561 -2.885 1.00 93.69 177 SER A N 1
ATOM 1355 C CA . SER A 1 177 ? -2.489 4.454 -2.376 1.00 93.69 177 SER A CA 1
ATOM 1356 C C . SER A 1 177 ? -2.382 3.770 -1.011 1.00 93.69 177 SER A C 1
ATOM 1358 O O . SER A 1 177 ? -1.347 3.191 -0.695 1.00 93.69 177 SER A O 1
ATOM 1360 N N . PHE A 1 178 ? -3.422 3.866 -0.178 1.00 95.06 178 PHE A N 1
ATOM 1361 C CA . PHE A 1 178 ? -3.463 3.184 1.114 1.00 95.06 178 PHE A CA 1
ATOM 1362 C C . PHE A 1 178 ? -4.070 1.780 0.994 1.00 95.06 178 PHE A C 1
ATOM 1364 O O . PHE A 1 178 ? -3.638 0.908 1.743 1.00 95.06 178 PHE A O 1
ATOM 1371 N N . PHE A 1 179 ? -4.951 1.517 0.010 1.00 92.31 179 PHE A N 1
ATOM 1372 C CA . PHE A 1 179 ? -5.348 0.146 -0.354 1.00 92.31 179 PHE A CA 1
ATOM 1373 C C . PHE A 1 179 ? -4.118 -0.700 -0.662 1.00 92.31 179 PHE A C 1
ATOM 1375 O O . PHE A 1 179 ? -3.921 -1.750 -0.063 1.00 92.31 179 PHE A O 1
ATOM 1382 N N . THR A 1 180 ? -3.235 -0.213 -1.536 1.00 97.25 180 THR A N 1
ATOM 1383 C CA . THR A 1 180 ? -2.062 -0.996 -1.933 1.00 97.25 180 THR A CA 1
ATOM 1384 C C . THR A 1 180 ? -1.077 -1.203 -0.785 1.00 97.25 180 THR A C 1
ATOM 1386 O O . THR A 1 180 ? -0.379 -2.204 -0.775 1.00 97.25 180 THR A O 1
ATOM 1389 N N . LYS A 1 181 ? -1.023 -0.300 0.206 1.00 97.88 181 LYS A N 1
ATOM 1390 C CA . LYS A 1 181 ? -0.180 -0.473 1.407 1.00 97.88 181 LYS A CA 1
ATOM 1391 C C . LYS A 1 181 ? -0.752 -1.520 2.359 1.00 97.88 181 LYS A C 1
ATOM 1393 O O . LYS A 1 181 ? 0.005 -2.322 2.895 1.00 97.88 181 LYS A O 1
ATOM 1398 N N . TRP A 1 182 ? -2.076 -1.523 2.520 1.00 98.25 182 TRP A N 1
ATOM 1399 C CA . TRP A 1 182 ? -2.803 -2.571 3.233 1.00 98.25 182 TRP A CA 1
ATOM 1400 C C . TRP A 1 182 ? -2.555 -3.947 2.605 1.00 98.25 182 TRP A C 1
ATOM 1402 O O . TRP A 1 182 ? -2.068 -4.849 3.283 1.00 98.25 182 TRP A O 1
ATOM 1412 N N . LEU A 1 183 ? -2.791 -4.077 1.295 1.00 98.00 183 LEU A N 1
ATOM 1413 C CA . LEU A 1 183 ? -2.561 -5.328 0.571 1.00 98.00 183 LEU A CA 1
ATOM 1414 C C . LEU A 1 183 ? -1.088 -5.748 0.612 1.00 98.00 183 LEU A C 1
ATOM 1416 O O . LEU A 1 183 ? -0.801 -6.926 0.789 1.00 98.00 183 LEU A O 1
ATOM 1420 N N . HIS A 1 184 ? -0.153 -4.804 0.492 1.00 98.19 184 HIS A N 1
ATOM 1421 C CA . HIS A 1 184 ? 1.281 -5.086 0.528 1.00 98.19 184 HIS A CA 1
ATOM 1422 C C . HIS A 1 184 ? 1.723 -5.739 1.840 1.00 98.19 184 HIS A C 1
ATOM 1424 O O . HIS A 1 184 ? 2.285 -6.829 1.807 1.00 98.19 184 HIS A O 1
ATOM 1430 N N . ILE A 1 185 ? 1.439 -5.116 2.991 1.00 98.19 185 ILE A N 1
ATOM 1431 C CA . ILE A 1 185 ? 1.830 -5.688 4.290 1.00 98.19 185 ILE A CA 1
ATOM 1432 C C . ILE A 1 185 ? 1.098 -7.005 4.547 1.00 98.19 185 ILE A C 1
ATOM 1434 O O . ILE A 1 185 ? 1.743 -7.985 4.912 1.00 98.19 185 ILE A O 1
ATOM 1438 N N . GLY A 1 186 ? -0.214 -7.058 4.302 1.00 97.44 186 GLY A N 1
ATOM 1439 C CA . GLY A 1 186 ? -0.994 -8.266 4.561 1.00 97.44 186 GLY A CA 1
ATOM 1440 C C . GLY A 1 186 ? -0.545 -9.454 3.710 1.00 97.44 186 GLY A C 1
ATOM 1441 O O . GLY A 1 186 ? -0.341 -10.548 4.226 1.00 97.44 186 GLY A O 1
ATOM 1442 N N . THR A 1 187 ? -0.327 -9.254 2.407 1.00 97.00 187 THR A N 1
ATOM 1443 C CA . THR A 1 187 ? 0.129 -10.346 1.531 1.00 97.00 187 THR A CA 1
ATOM 1444 C C . THR A 1 187 ? 1.580 -10.736 1.799 1.00 97.00 187 THR A C 1
ATOM 1446 O O . THR A 1 187 ? 1.900 -11.915 1.683 1.00 97.00 187 THR A O 1
ATOM 1449 N N . LEU A 1 188 ? 2.452 -9.805 2.210 1.00 95.81 188 LEU A N 1
ATOM 1450 C CA . LEU A 1 188 ? 3.802 -10.144 2.671 1.00 95.81 188 LEU A CA 1
ATOM 1451 C C . LEU A 1 188 ? 3.770 -11.009 3.933 1.00 95.81 188 LEU A C 1
ATOM 1453 O O . LEU A 1 188 ? 4.479 -12.010 3.977 1.00 95.81 188 LEU A O 1
ATOM 1457 N N . ALA A 1 189 ? 2.942 -10.652 4.918 1.00 95.62 189 ALA A N 1
ATOM 1458 C CA . ALA A 1 189 ? 2.779 -11.414 6.153 1.00 95.62 189 ALA A CA 1
ATOM 1459 C C . ALA A 1 189 ? 2.293 -12.844 5.876 1.00 95.62 189 ALA A C 1
ATOM 1461 O O . ALA A 1 189 ? 2.892 -13.810 6.338 1.00 95.62 189 ALA A O 1
ATOM 1462 N N . LEU A 1 190 ? 1.258 -12.978 5.045 1.00 92.62 190 LEU A N 1
ATOM 1463 C CA . LEU A 1 190 ? 0.623 -14.263 4.738 1.00 92.62 190 LEU A CA 1
ATOM 1464 C C . LEU A 1 190 ? 1.421 -15.134 3.756 1.00 92.62 190 LEU A C 1
ATOM 1466 O O . LEU A 1 190 ? 1.151 -16.322 3.623 1.00 92.62 190 LEU A O 1
ATOM 1470 N N . SER A 1 191 ? 2.427 -14.569 3.086 1.00 87.06 191 SER A N 1
ATOM 1471 C CA . SER A 1 191 ? 3.320 -15.316 2.189 1.00 87.06 191 SER A CA 1
ATOM 1472 C C . SER A 1 191 ? 4.489 -15.995 2.909 1.00 87.06 191 SER A C 1
ATOM 1474 O O . SER A 1 191 ? 5.285 -16.665 2.254 1.00 87.06 191 SER A O 1
ATOM 1476 N N . GLN A 1 192 ? 4.641 -15.807 4.226 1.00 72.81 192 GLN A N 1
ATOM 1477 C CA . GLN A 1 192 ? 5.735 -16.418 4.994 1.00 72.81 192 GLN A CA 1
ATOM 1478 C C . GLN A 1 192 ? 5.468 -17.887 5.362 1.00 72.81 192 GLN A C 1
ATOM 1480 O O . GLN A 1 192 ? 6.410 -18.609 5.679 1.00 72.81 192 GLN A O 1
ATOM 1485 N N . GLU A 1 193 ? 4.213 -18.346 5.300 1.00 61.09 193 GLU A N 1
ATOM 1486 C CA . GLU A 1 193 ? 3.796 -19.645 5.856 1.00 61.09 193 GLU A CA 1
ATOM 1487 C C . GLU A 1 193 ? 3.769 -20.800 4.832 1.00 61.09 193 GLU A C 1
ATOM 1489 O O . GLU A 1 193 ? 3.867 -21.965 5.211 1.00 61.09 193 GLU A O 1
ATOM 1494 N N . ALA A 1 194 ? 3.694 -20.507 3.530 1.00 56.84 194 ALA A N 1
ATOM 1495 C CA . ALA A 1 194 ? 3.793 -21.474 2.431 1.00 56.84 194 ALA A CA 1
ATOM 1496 C C . ALA A 1 194 ? 4.129 -20.739 1.125 1.00 56.84 194 ALA A C 1
ATOM 1498 O O . ALA A 1 194 ? 3.903 -19.536 1.042 1.00 56.84 194 ALA A O 1
ATOM 1499 N N . ALA A 1 195 ? 4.632 -21.442 0.099 1.00 60.47 195 ALA A N 1
ATOM 1500 C CA . ALA A 1 195 ? 4.813 -20.853 -1.232 1.00 60.47 195 ALA A CA 1
ATOM 1501 C C . ALA A 1 1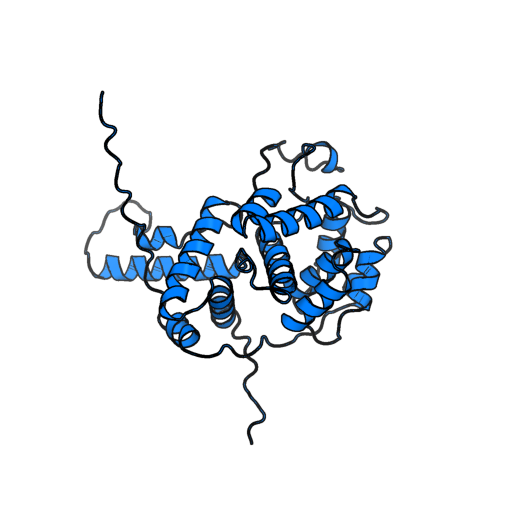95 ? 3.449 -20.345 -1.737 1.00 60.47 195 ALA A C 1
ATOM 1503 O O . ALA A 1 195 ? 2.583 -21.168 -2.053 1.00 60.47 195 ALA A O 1
ATOM 1504 N N . PRO A 1 196 ? 3.209 -19.022 -1.752 1.00 67.75 196 PRO A N 1
ATOM 1505 C CA . PRO A 1 196 ? 1.875 -18.509 -1.991 1.00 67.75 196 PRO A CA 1
ATOM 1506 C C . PRO A 1 196 ? 1.520 -18.716 -3.462 1.00 67.75 196 PRO A C 1
ATOM 1508 O O . PRO A 1 196 ? 2.363 -18.554 -4.347 1.00 67.75 196 PRO A O 1
ATOM 1511 N N . THR A 1 197 ? 0.259 -19.047 -3.734 1.00 78.56 197 THR A N 1
ATOM 1512 C CA . THR A 1 197 ? -0.249 -19.213 -5.105 1.00 78.56 197 THR A CA 1
ATOM 1513 C C . THR A 1 197 ? -0.088 -17.930 -5.923 1.00 78.56 197 THR A C 1
ATOM 1515 O O . THR A 1 197 ? 0.135 -17.988 -7.128 1.00 78.56 197 THR A O 1
ATOM 1518 N N . ASN A 1 198 ? -0.161 -16.774 -5.253 1.00 89.56 198 ASN A N 1
ATOM 1519 C CA . ASN A 1 198 ? 0.011 -15.451 -5.840 1.00 89.56 198 ASN A CA 1
ATOM 1520 C C . ASN A 1 198 ? 1.143 -14.686 -5.139 1.00 89.56 198 ASN A C 1
ATOM 1522 O O . ASN A 1 198 ? 1.260 -14.758 -3.915 1.00 89.56 198 ASN A O 1
ATOM 1526 N N . PRO A 1 199 ? 1.966 -13.914 -5.871 1.00 92.19 199 PRO A N 1
ATOM 1527 C CA . PRO A 1 199 ? 3.010 -13.103 -5.258 1.00 92.19 199 PRO A CA 1
ATOM 1528 C C . PRO A 1 199 ? 2.413 -11.965 -4.405 1.00 92.19 199 PRO A C 1
ATOM 1530 O O . PRO A 1 199 ? 1.317 -11.482 -4.709 1.00 92.19 199 PRO A O 1
ATOM 1533 N N . PRO A 1 200 ? 3.146 -11.474 -3.385 1.00 95.88 200 PRO A N 1
ATOM 1534 C CA . PRO A 1 200 ? 2.715 -10.327 -2.595 1.00 95.88 200 PRO A CA 1
ATOM 1535 C C . PRO A 1 200 ? 2.424 -9.086 -3.445 1.00 95.88 200 PRO A C 1
ATOM 1537 O O . PRO A 1 200 ? 3.082 -8.826 -4.456 1.00 95.88 200 PRO A O 1
ATOM 1540 N N . ALA A 1 201 ? 1.456 -8.289 -3.001 1.00 97.56 201 ALA A N 1
ATOM 1541 C CA . ALA A 1 201 ? 1.005 -7.097 -3.700 1.00 97.56 201 ALA A CA 1
ATOM 1542 C C . ALA A 1 201 ? 2.074 -5.983 -3.668 1.00 97.56 201 ALA A C 1
ATOM 1544 O O . ALA A 1 201 ? 2.514 -5.578 -2.584 1.00 97.56 201 ALA A O 1
ATOM 1545 N N . PRO A 1 202 ? 2.487 -5.423 -4.821 1.00 98.06 202 PRO A N 1
ATOM 1546 C CA . PRO A 1 202 ? 3.329 -4.233 -4.842 1.00 98.06 202 PRO A CA 1
ATOM 1547 C C . PRO A 1 202 ? 2.516 -2.981 -4.472 1.00 98.06 202 PRO A C 1
ATOM 1549 O O . PRO A 1 202 ? 1.323 -2.867 -4.778 1.00 98.06 202 PRO A O 1
ATOM 1552 N N . MET A 1 203 ? 3.169 -2.011 -3.833 1.00 97.25 203 MET A N 1
ATOM 1553 C CA . MET A 1 203 ? 2.559 -0.727 -3.476 1.00 97.25 203 MET A CA 1
ATOM 1554 C C . MET A 1 203 ? 2.519 0.233 -4.665 1.00 97.25 203 MET A C 1
ATOM 1556 O O . MET A 1 203 ? 3.514 0.377 -5.365 1.00 97.25 203 MET A O 1
ATOM 1560 N N . LEU A 1 204 ? 1.424 0.979 -4.828 1.00 97.12 204 LEU A N 1
ATOM 1561 C CA . LEU A 1 204 ? 1.339 2.061 -5.810 1.00 97.12 204 LEU A CA 1
ATOM 1562 C C . LEU A 1 204 ? 0.786 3.337 -5.164 1.00 97.12 204 LEU A C 1
ATOM 1564 O O . LEU A 1 204 ? -0.424 3.542 -5.057 1.00 97.12 204 LEU A O 1
ATOM 1568 N N . ASP A 1 205 ? 1.683 4.230 -4.744 1.00 94.94 205 ASP A N 1
ATOM 1569 C CA . ASP A 1 205 ? 1.314 5.562 -4.263 1.00 94.94 205 ASP A CA 1
ATOM 1570 C C . ASP A 1 205 ? 1.770 6.698 -5.186 1.00 94.94 205 ASP A C 1
ATOM 1572 O O . ASP A 1 205 ? 2.391 6.492 -6.229 1.00 94.94 205 ASP A O 1
ATOM 1576 N N . ASN A 1 206 ? 1.424 7.929 -4.809 1.00 93.94 206 ASN A N 1
ATOM 1577 C CA . ASN A 1 206 ? 1.757 9.114 -5.595 1.00 93.94 206 ASN A CA 1
ATOM 1578 C C . ASN A 1 206 ? 3.268 9.303 -5.790 1.00 93.94 206 ASN A C 1
ATOM 1580 O O . ASN A 1 206 ? 3.654 9.945 -6.763 1.00 93.94 206 ASN A O 1
ATOM 1584 N N . GLN A 1 207 ? 4.116 8.762 -4.908 1.00 95.06 207 GLN A N 1
ATOM 1585 C CA . GLN A 1 207 ? 5.564 8.847 -5.086 1.00 95.06 207 GLN A CA 1
ATOM 1586 C C . GLN A 1 207 ? 6.009 7.922 -6.220 1.00 95.06 207 GLN A C 1
ATOM 1588 O O . GLN A 1 207 ? 6.679 8.382 -7.139 1.00 95.06 207 GLN A O 1
ATOM 1593 N N . ALA A 1 208 ? 5.555 6.664 -6.215 1.00 96.75 208 ALA A N 1
ATOM 1594 C CA . ALA A 1 208 ? 5.830 5.721 -7.299 1.00 96.75 208 ALA A CA 1
ATOM 1595 C C . ALA A 1 208 ? 5.262 6.213 -8.643 1.00 96.75 208 ALA A C 1
ATOM 1597 O O . ALA A 1 208 ? 5.965 6.205 -9.650 1.00 96.75 208 ALA A O 1
ATOM 1598 N N . ILE A 1 209 ? 4.028 6.733 -8.657 1.00 97.19 209 ILE A N 1
ATOM 1599 C CA . ILE A 1 209 ? 3.417 7.315 -9.866 1.00 97.19 209 ILE A CA 1
ATOM 1600 C C . ILE A 1 209 ? 4.213 8.524 -10.364 1.00 97.19 209 ILE A C 1
ATOM 1602 O O . ILE A 1 209 ? 4.452 8.653 -11.563 1.00 97.19 209 ILE A O 1
ATOM 1606 N N . SER A 1 210 ? 4.630 9.419 -9.463 1.00 97.12 210 SER A N 1
ATOM 1607 C CA . SER A 1 210 ? 5.431 10.585 -9.842 1.00 97.12 210 SER A CA 1
ATOM 1608 C C . SER A 1 210 ? 6.789 10.168 -10.399 1.00 97.12 210 SER A C 1
ATOM 1610 O O . SER A 1 210 ? 7.229 10.733 -11.396 1.00 97.12 210 SER A O 1
ATOM 1612 N N . TRP A 1 211 ? 7.431 9.170 -9.791 1.00 97.56 211 TRP A N 1
ATOM 1613 C CA . TRP A 1 211 ? 8.701 8.632 -10.263 1.00 97.56 211 TRP A CA 1
ATOM 1614 C C . TRP A 1 211 ? 8.562 8.007 -11.657 1.00 97.56 211 TRP A C 1
ATOM 1616 O O . TRP A 1 211 ? 9.304 8.385 -12.561 1.00 97.56 211 TRP A O 1
ATOM 1626 N N . LEU A 1 212 ? 7.557 7.151 -11.878 1.00 97.50 212 LEU A N 1
ATOM 1627 C CA . LEU A 1 212 ? 7.274 6.553 -13.191 1.00 97.50 212 LEU A CA 1
ATOM 1628 C C . LEU A 1 212 ? 6.957 7.612 -14.252 1.00 97.50 212 LEU A C 1
ATOM 1630 O O . LEU A 1 212 ? 7.418 7.510 -15.385 1.00 97.50 212 LEU A O 1
ATOM 1634 N N . LYS A 1 213 ? 6.233 8.674 -13.885 1.00 95.81 213 LYS A N 1
ATOM 1635 C CA . LYS A 1 213 ? 5.961 9.806 -14.780 1.00 95.81 213 LYS A CA 1
ATOM 1636 C C . LYS A 1 213 ? 7.235 10.561 -15.168 1.00 95.81 213 LYS A C 1
ATOM 1638 O O . LYS A 1 213 ? 7.319 11.050 -16.292 1.00 95.81 213 LYS A O 1
ATOM 1643 N N . THR A 1 214 ? 8.212 10.668 -14.268 1.00 95.75 214 THR A N 1
ATOM 1644 C CA . THR A 1 214 ? 9.536 11.211 -14.602 1.00 95.75 214 THR A CA 1
ATOM 1645 C C . THR A 1 214 ? 10.258 10.301 -15.592 1.00 95.75 214 THR A C 1
ATOM 1647 O O . THR A 1 214 ? 10.755 10.802 -16.593 1.00 95.75 214 THR A O 1
ATOM 1650 N N . GLN A 1 215 ? 10.240 8.979 -15.385 1.00 95.62 215 GLN A N 1
ATOM 1651 C CA . GLN A 1 215 ? 10.840 8.030 -16.335 1.00 95.62 215 GLN A CA 1
ATOM 1652 C C . GLN A 1 215 ? 10.164 8.085 -17.713 1.00 95.62 215 GLN A C 1
ATOM 1654 O O . GLN A 1 215 ? 10.849 8.079 -18.730 1.00 95.62 215 GLN A O 1
ATOM 1659 N N . ALA A 1 216 ? 8.835 8.229 -17.755 1.00 93.94 216 ALA A N 1
ATOM 1660 C CA . ALA A 1 216 ? 8.081 8.398 -18.997 1.00 93.94 216 ALA A CA 1
ATOM 1661 C C . ALA A 1 216 ? 8.578 9.599 -19.815 1.00 93.94 216 ALA A C 1
ATOM 1663 O O . ALA A 1 216 ? 8.787 9.482 -21.015 1.00 93.94 216 ALA A O 1
ATOM 1664 N N . ARG A 1 217 ? 8.805 10.743 -19.151 1.00 93.00 217 ARG A N 1
ATOM 1665 C CA . ARG A 1 217 ? 9.318 11.959 -19.802 1.00 93.00 217 ARG A CA 1
ATOM 1666 C C . ARG A 1 217 ? 10.719 11.759 -20.364 1.00 93.00 217 ARG A C 1
ATOM 1668 O O . ARG A 1 217 ? 10.963 12.151 -21.490 1.00 93.00 217 ARG A O 1
ATOM 1675 N N . LEU A 1 218 ? 11.602 11.103 -19.610 1.00 91.06 218 LEU A N 1
ATOM 1676 C CA . LEU A 1 218 ? 12.959 10.818 -20.081 1.00 91.06 218 LEU A CA 1
ATOM 1677 C C . LEU A 1 218 ? 12.956 9.929 -21.334 1.00 91.06 218 LEU A C 1
ATOM 1679 O O . LEU A 1 218 ? 13.764 10.138 -22.231 1.00 91.06 218 LEU A O 1
ATOM 1683 N N . ILE A 1 219 ? 12.041 8.957 -21.411 1.00 89.00 219 ILE A N 1
ATOM 1684 C CA . ILE A 1 219 ? 11.872 8.109 -22.601 1.00 89.00 219 ILE A CA 1
ATOM 1685 C C . ILE A 1 219 ? 11.395 8.935 -23.799 1.00 89.00 219 ILE A C 1
ATOM 1687 O O . ILE A 1 219 ? 11.936 8.782 -24.895 1.00 89.00 219 ILE A O 1
ATOM 1691 N N . ASP A 1 220 ? 10.409 9.809 -23.589 1.00 87.00 220 ASP A N 1
ATOM 1692 C CA . ASP A 1 220 ? 9.890 10.677 -24.647 1.00 87.00 220 ASP A CA 1
ATOM 1693 C C . ASP A 1 220 ? 10.986 11.630 -25.167 1.00 87.00 220 ASP A C 1
ATOM 1695 O O . ASP A 1 220 ? 11.213 11.703 -26.374 1.00 87.00 220 ASP A O 1
ATOM 1699 N N . ASP A 1 221 ? 11.750 12.256 -24.263 1.00 85.94 221 ASP A N 1
ATOM 1700 C CA . ASP A 1 221 ? 12.823 13.202 -24.600 1.00 85.94 221 ASP A CA 1
ATOM 1701 C C . ASP A 1 221 ? 13.952 12.546 -25.423 1.00 85.94 221 ASP A C 1
ATOM 1703 O O . ASP A 1 221 ? 14.461 13.137 -26.379 1.00 85.94 221 ASP A O 1
ATOM 1707 N N . VAL A 1 222 ? 14.344 11.307 -25.090 1.00 80.25 222 VAL A N 1
ATOM 1708 C CA . VAL A 1 222 ? 15.371 10.557 -25.843 1.00 80.25 222 VAL A CA 1
ATOM 1709 C C . VAL A 1 222 ? 14.916 10.277 -27.276 1.00 80.25 222 VAL A C 1
ATOM 1711 O O . VAL A 1 222 ? 15.738 10.281 -28.196 1.00 80.25 222 VAL A O 1
ATOM 1714 N N . ARG A 1 223 ? 13.618 10.043 -27.488 1.00 70.25 223 ARG A N 1
ATOM 1715 C CA . ARG A 1 223 ? 13.075 9.749 -28.818 1.00 70.25 223 ARG A CA 1
ATOM 1716 C C . ARG A 1 223 ? 12.924 11.014 -29.661 1.00 70.25 223 ARG A C 1
ATOM 1718 O O . ARG A 1 223 ? 13.275 10.982 -30.841 1.00 70.25 223 ARG A O 1
ATOM 1725 N N . ASP A 1 224 ? 12.500 12.119 -29.052 1.00 63.78 224 ASP A N 1
ATOM 1726 C CA . ASP A 1 224 ? 12.390 13.424 -29.714 1.00 63.78 224 ASP A CA 1
ATOM 1727 C C . ASP A 1 224 ? 13.769 13.993 -30.095 1.00 63.78 224 ASP A C 1
ATOM 1729 O O . ASP A 1 224 ? 13.930 14.567 -31.172 1.00 63.78 224 ASP A O 1
ATOM 1733 N N . ALA A 1 225 ? 14.814 13.746 -29.295 1.00 62.97 225 ALA A N 1
ATOM 1734 C CA . ALA A 1 225 ? 16.192 14.096 -29.659 1.00 62.97 225 ALA A CA 1
ATOM 1735 C C . ALA A 1 225 ? 16.705 13.351 -30.913 1.00 62.97 225 ALA A C 1
ATOM 1737 O O . ALA A 1 225 ? 17.656 13.801 -31.555 1.00 62.97 225 ALA A O 1
ATOM 1738 N N . GLY A 1 226 ? 16.074 12.228 -31.277 1.00 55.88 226 GLY A N 1
ATOM 1739 C CA . GLY A 1 226 ? 16.358 11.465 -32.494 1.00 55.88 226 GLY A CA 1
ATOM 1740 C C . GLY A 1 226 ? 15.482 11.829 -33.698 1.00 55.88 226 GLY A C 1
ATOM 1741 O O . GLY A 1 226 ? 15.764 11.373 -34.807 1.00 55.88 226 GLY A O 1
ATOM 1742 N N . VAL A 1 227 ? 14.429 12.634 -33.516 1.00 56.12 227 VAL A N 1
ATOM 1743 C CA . VAL A 1 227 ? 13.459 12.975 -34.563 1.00 56.12 227 VAL A CA 1
ATOM 1744 C C . VAL A 1 227 ? 13.170 14.476 -34.510 1.00 56.12 227 VAL A C 1
ATOM 1746 O O . VAL A 1 227 ? 12.362 14.944 -33.717 1.00 56.12 227 VAL A O 1
ATOM 1749 N N . HIS A 1 228 ? 13.788 15.252 -35.405 1.00 46.41 228 HIS A N 1
ATOM 1750 C CA . HIS A 1 228 ? 13.381 16.638 -35.650 1.00 46.41 228 HIS A CA 1
ATOM 1751 C C . HIS A 1 228 ? 11.965 16.674 -36.251 1.00 46.41 228 HIS A C 1
ATOM 1753 O O . HIS A 1 228 ? 11.799 16.753 -37.468 1.00 46.41 228 HIS A O 1
ATOM 1759 N N . HIS A 1 229 ? 10.932 16.626 -35.411 1.00 46.53 229 HIS A N 1
ATOM 1760 C CA . HIS A 1 229 ? 9.566 16.915 -35.825 1.00 46.53 229 HIS A CA 1
ATOM 1761 C C . HIS A 1 229 ? 8.947 17.957 -34.897 1.00 46.53 229 HIS A C 1
ATOM 1763 O O . HIS A 1 229 ? 8.418 17.665 -33.831 1.00 46.53 229 HIS A O 1
ATOM 1769 N N . THR A 1 230 ? 9.051 19.217 -35.313 1.00 44.16 230 THR A N 1
ATOM 1770 C CA . THR A 1 230 ? 8.258 20.308 -34.757 1.00 44.16 230 THR A CA 1
ATOM 1771 C C . THR A 1 230 ? 6.837 20.179 -35.285 1.00 44.16 230 THR A C 1
ATOM 1773 O O . THR A 1 230 ? 6.604 20.494 -36.453 1.00 44.16 230 THR A O 1
ATOM 1776 N N . ASP A 1 231 ? 5.900 19.756 -34.438 1.00 43.19 231 ASP A N 1
ATOM 1777 C CA . ASP A 1 231 ? 4.480 19.978 -34.698 1.00 43.19 231 ASP A CA 1
ATOM 1778 C C . ASP A 1 231 ? 3.884 20.941 -33.662 1.00 43.19 231 ASP A C 1
ATOM 1780 O O . ASP A 1 231 ? 4.110 20.849 -32.454 1.00 43.19 231 ASP A O 1
ATOM 1784 N N . HIS A 1 232 ? 3.173 21.943 -34.171 1.00 44.78 232 HIS A N 1
ATOM 1785 C CA . HIS A 1 232 ? 2.860 23.214 -33.512 1.00 44.78 232 HIS A CA 1
ATOM 1786 C C . HIS A 1 232 ? 1.576 23.182 -32.659 1.00 44.78 232 HIS A C 1
ATOM 1788 O O . HIS A 1 232 ? 0.886 24.193 -32.525 1.00 44.78 232 HIS A O 1
ATOM 1794 N N . LEU A 1 233 ? 1.246 22.050 -32.034 1.00 48.50 233 LEU A N 1
ATOM 1795 C CA . LEU A 1 233 ? -0.009 21.882 -31.289 1.00 48.50 233 LEU A CA 1
ATOM 1796 C C . LEU A 1 233 ? 0.194 21.568 -29.803 1.00 48.50 233 LEU A C 1
ATOM 1798 O O . LEU A 1 233 ? -0.377 20.612 -29.300 1.00 48.50 233 LEU A O 1
ATOM 1802 N N . GLY A 1 234 ? 0.963 22.397 -29.089 1.00 47.75 234 GLY A N 1
ATOM 1803 C CA . GLY A 1 234 ? 0.805 22.708 -27.650 1.00 47.75 234 GLY A CA 1
ATOM 1804 C C . GLY A 1 234 ? 0.795 21.581 -26.596 1.00 47.75 234 GLY A C 1
ATOM 1805 O O . GLY A 1 234 ? 0.705 21.886 -25.408 1.00 47.75 234 GLY A O 1
ATOM 1806 N N . GLY A 1 235 ? 0.887 20.311 -26.981 1.00 53.50 235 GLY A N 1
ATOM 1807 C CA . GLY A 1 235 ? 1.027 19.149 -26.114 1.00 53.50 235 GLY A CA 1
ATOM 1808 C C . GLY A 1 235 ? 2.384 18.507 -26.354 1.00 53.50 235 GLY A C 1
ATOM 1809 O O . GLY A 1 235 ? 2.818 18.388 -27.495 1.00 53.50 235 GLY A O 1
ATOM 1810 N N . THR A 1 236 ? 3.072 18.119 -25.283 1.00 57.12 236 THR A N 1
ATOM 1811 C CA . THR A 1 236 ? 4.305 17.332 -25.392 1.00 57.12 236 THR A CA 1
ATOM 1812 C C . THR A 1 236 ? 3.962 16.007 -26.086 1.00 57.12 236 THR A C 1
ATOM 1814 O O . THR A 1 236 ? 3.036 15.341 -25.606 1.00 57.12 236 THR A O 1
ATOM 1817 N N . PRO A 1 237 ? 4.633 15.628 -27.190 1.00 62.31 237 PRO A N 1
ATOM 1818 C CA . PRO A 1 237 ? 4.452 14.315 -27.798 1.00 62.31 237 PRO A CA 1
ATOM 1819 C C . PRO A 1 237 ? 4.642 13.223 -26.742 1.00 62.31 237 PRO A C 1
ATOM 1821 O O . PRO A 1 237 ? 5.537 13.315 -25.903 1.00 62.31 237 PRO A O 1
ATOM 1824 N N . THR A 1 238 ? 3.774 12.211 -26.737 1.00 79.12 238 THR A N 1
ATOM 1825 C CA . THR A 1 238 ? 3.956 11.026 -25.893 1.00 79.12 238 THR A CA 1
ATOM 1826 C C . THR A 1 238 ? 4.264 9.826 -26.766 1.00 79.12 238 THR A C 1
ATOM 1828 O O . THR A 1 238 ? 3.649 9.620 -27.814 1.00 79.12 238 THR A O 1
ATOM 1831 N N . THR A 1 239 ? 5.238 9.029 -26.343 1.00 83.69 239 THR A N 1
ATOM 1832 C CA . THR A 1 239 ? 5.559 7.763 -26.997 1.00 83.69 239 THR A CA 1
ATOM 1833 C C . THR A 1 239 ? 4.669 6.644 -26.445 1.00 83.69 239 THR A C 1
ATOM 1835 O O . THR A 1 239 ? 4.275 6.700 -25.272 1.00 83.69 239 THR A O 1
ATOM 1838 N N . PRO A 1 240 ? 4.354 5.600 -27.240 1.00 86.06 240 PRO A N 1
ATOM 1839 C CA . PRO A 1 240 ? 3.635 4.428 -26.739 1.00 86.06 240 PRO A CA 1
ATOM 1840 C C . PRO A 1 240 ? 4.282 3.817 -25.487 1.00 86.06 240 PRO A C 1
ATOM 1842 O O . PRO A 1 240 ? 3.582 3.398 -24.570 1.00 86.06 240 PRO A O 1
ATOM 1845 N N . GLU A 1 241 ? 5.613 3.809 -25.419 1.00 87.00 241 GLU A N 1
ATOM 1846 C CA . GLU A 1 241 ? 6.404 3.290 -24.306 1.00 87.00 241 GLU A CA 1
ATOM 1847 C C . GLU A 1 241 ? 6.282 4.181 -23.063 1.00 87.00 241 GLU A C 1
ATOM 1849 O O . GLU A 1 241 ? 6.077 3.675 -21.957 1.00 87.00 241 GLU A O 1
ATOM 1854 N N . GLY A 1 242 ? 6.340 5.507 -23.228 1.00 87.25 242 GLY A N 1
ATOM 1855 C CA . GLY A 1 242 ? 6.103 6.460 -22.143 1.00 87.25 242 GLY A CA 1
ATOM 1856 C C . GLY A 1 242 ? 4.691 6.334 -21.561 1.00 87.25 242 GLY A C 1
ATOM 1857 O O . GLY A 1 242 ? 4.499 6.411 -20.344 1.00 87.25 242 GLY A O 1
ATOM 1858 N N . ASP A 1 243 ? 3.692 6.062 -22.402 1.00 90.31 243 ASP A N 1
ATOM 1859 C CA . ASP A 1 243 ? 2.302 5.879 -21.973 1.00 90.31 243 ASP A CA 1
ATOM 1860 C C . ASP A 1 243 ? 2.086 4.622 -21.119 1.00 90.31 243 ASP A C 1
ATOM 1862 O O . ASP A 1 243 ? 1.184 4.601 -20.273 1.00 90.31 243 ASP A O 1
ATOM 1866 N N . LEU A 1 244 ? 2.957 3.612 -21.230 1.00 92.31 244 LEU A N 1
ATOM 1867 C CA . LEU A 1 244 ? 2.953 2.451 -20.332 1.00 92.31 244 LEU A CA 1
ATOM 1868 C C . LEU A 1 244 ? 3.334 2.816 -18.890 1.00 92.31 244 LEU A C 1
ATOM 1870 O O . LEU A 1 244 ? 2.898 2.136 -17.963 1.00 92.31 244 LEU A O 1
ATOM 1874 N N . LEU A 1 245 ? 4.077 3.906 -18.681 1.00 94.56 245 LEU A N 1
ATOM 1875 C CA . LEU A 1 245 ? 4.507 4.374 -17.357 1.00 94.56 245 LEU A CA 1
ATOM 1876 C C . LEU A 1 245 ? 3.571 5.441 -16.757 1.00 94.56 245 LEU A C 1
ATOM 1878 O O . LEU A 1 245 ? 3.676 5.792 -15.578 1.00 94.56 245 LEU A O 1
ATOM 1882 N N . ARG A 1 246 ? 2.621 5.965 -17.541 1.00 94.56 246 ARG A N 1
ATOM 1883 C CA . ARG A 1 246 ? 1.643 6.973 -17.100 1.00 94.56 246 ARG A CA 1
ATOM 1884 C C . ARG A 1 246 ? 0.437 6.315 -16.431 1.00 94.56 246 ARG A C 1
ATOM 1886 O O . ARG A 1 246 ? -0.596 6.073 -17.053 1.00 94.56 246 ARG A O 1
ATOM 1893 N N . LEU A 1 247 ? 0.572 6.055 -15.134 1.00 94.94 247 LEU A N 1
ATOM 1894 C CA . LEU A 1 247 ? -0.440 5.375 -14.322 1.00 94.94 247 LEU A CA 1
ATOM 1895 C C . LEU A 1 247 ? -1.340 6.338 -13.533 1.00 94.94 247 LEU A C 1
ATOM 1897 O O . LEU A 1 247 ? -0.931 7.433 -13.139 1.00 94.94 247 LEU A O 1
ATOM 1901 N N . ARG A 1 248 ? -2.566 5.899 -13.231 1.00 92.75 248 ARG A N 1
ATOM 1902 C CA . ARG A 1 248 ? -3.538 6.584 -12.366 1.00 92.75 248 ARG A CA 1
ATOM 1903 C C . ARG A 1 248 ? -3.834 5.711 -11.150 1.00 92.75 248 ARG A C 1
ATOM 1905 O O . ARG A 1 248 ? -4.260 4.572 -11.289 1.00 92.75 248 ARG A O 1
ATOM 1912 N N . SER A 1 249 ? -3.695 6.279 -9.952 1.00 87.56 249 SER A N 1
ATOM 1913 C CA . SER A 1 249 ? -3.775 5.534 -8.685 1.00 87.56 249 SER A CA 1
ATOM 1914 C C . SER A 1 249 ? -5.097 4.806 -8.443 1.00 87.56 249 SER A C 1
ATOM 1916 O O . SER A 1 249 ? -5.086 3.815 -7.739 1.00 87.56 249 SER A O 1
ATOM 1918 N N . GLY A 1 250 ? -6.223 5.263 -9.001 1.00 88.75 250 GLY A N 1
ATOM 1919 C CA . GLY A 1 250 ? -7.557 4.677 -8.777 1.00 88.75 250 GLY A CA 1
ATOM 1920 C C . GLY A 1 250 ? -8.122 3.875 -9.948 1.00 88.75 250 GLY A C 1
ATOM 1921 O O . GLY A 1 250 ? -9.341 3.832 -10.113 1.00 88.75 250 GLY A O 1
ATOM 1922 N N . ARG A 1 251 ? -7.273 3.333 -10.825 1.00 93.00 251 ARG A N 1
ATOM 1923 C CA . ARG A 1 251 ? -7.698 2.525 -11.975 1.00 93.00 251 ARG A CA 1
ATOM 1924 C C . ARG A 1 251 ? -7.099 1.133 -11.864 1.00 93.00 251 ARG A C 1
ATOM 1926 O O . ARG A 1 251 ? -5.881 1.004 -11.907 1.00 93.00 251 ARG A O 1
ATOM 1933 N N . THR A 1 252 ? -7.948 0.116 -11.777 1.00 94.50 252 THR A N 1
ATOM 1934 C CA . THR A 1 252 ? -7.507 -1.282 -11.687 1.00 94.50 252 THR A CA 1
ATOM 1935 C C . THR A 1 252 ? -6.682 -1.701 -12.892 1.00 94.50 252 THR A C 1
ATOM 1937 O O . THR A 1 252 ? -5.626 -2.285 -12.699 1.00 94.50 252 THR A O 1
ATOM 1940 N N . ASP A 1 253 ? -7.053 -1.284 -14.106 1.00 95.25 253 ASP A N 1
ATOM 1941 C CA . ASP A 1 253 ? -6.245 -1.546 -15.307 1.00 95.25 253 ASP A CA 1
ATOM 1942 C C . ASP A 1 253 ? -4.829 -0.954 -15.205 1.00 95.25 253 ASP A C 1
ATOM 1944 O O . ASP A 1 253 ? -3.851 -1.563 -15.635 1.00 95.25 253 ASP A O 1
ATOM 1948 N N . ASP A 1 254 ? -4.689 0.235 -14.608 1.00 96.31 254 ASP A N 1
ATOM 1949 C CA . ASP A 1 254 ? -3.381 0.867 -14.418 1.00 96.31 254 ASP A CA 1
ATOM 1950 C C . ASP A 1 254 ? -2.591 0.163 -13.301 1.00 96.31 254 ASP A C 1
ATOM 1952 O O . ASP A 1 254 ? -1.375 0.027 -13.415 1.00 96.31 254 ASP A O 1
ATOM 1956 N N . TYR A 1 255 ? -3.258 -0.329 -12.251 1.00 97.81 255 TYR A N 1
ATOM 1957 C CA . TYR A 1 255 ? -2.612 -1.157 -11.231 1.00 97.81 255 TYR A CA 1
ATOM 1958 C C . TYR A 1 255 ? -2.169 -2.516 -11.797 1.00 97.81 255 TYR A C 1
ATOM 1960 O O . TYR A 1 255 ? -1.044 -2.940 -11.552 1.00 97.81 255 TYR A O 1
ATOM 1968 N N . GLY A 1 256 ? -2.984 -3.163 -12.634 1.00 97.12 256 GLY A N 1
ATOM 1969 C CA . GLY A 1 256 ? -2.601 -4.384 -13.344 1.00 97.12 256 GLY A CA 1
ATOM 1970 C C . GLY A 1 256 ? -1.405 -4.164 -14.269 1.00 97.12 256 GLY A C 1
ATOM 1971 O O . GLY A 1 256 ? -0.450 -4.940 -14.246 1.00 97.12 256 GLY A O 1
ATOM 1972 N N . ARG A 1 257 ? -1.389 -3.046 -15.004 1.00 97.12 257 ARG A N 1
ATOM 1973 C CA . ARG A 1 257 ? -0.242 -2.642 -15.831 1.00 97.12 257 ARG A CA 1
ATOM 1974 C C . ARG A 1 257 ? 1.017 -2.402 -15.000 1.00 97.12 257 ARG A C 1
ATOM 1976 O O . ARG A 1 257 ? 2.097 -2.794 -15.423 1.00 97.12 257 ARG A O 1
ATOM 1983 N N . TYR A 1 258 ? 0.883 -1.791 -13.823 1.00 98.06 258 TYR A N 1
ATOM 1984 C CA . TYR A 1 258 ? 1.991 -1.611 -12.885 1.00 98.06 258 TYR A CA 1
ATOM 1985 C C . TYR A 1 258 ? 2.570 -2.949 -12.426 1.00 98.06 258 TYR A C 1
ATOM 1987 O O . TYR A 1 258 ? 3.778 -3.145 -12.497 1.00 98.06 258 TYR A O 1
ATOM 1995 N N . VAL A 1 259 ? 1.718 -3.886 -12.002 1.00 97.94 259 VAL A N 1
ATOM 1996 C CA . VAL A 1 259 ? 2.148 -5.228 -11.584 1.00 97.94 259 VAL A CA 1
ATOM 1997 C C . VAL A 1 259 ? 2.872 -5.939 -12.733 1.00 97.94 259 VAL A C 1
ATOM 1999 O O . VAL A 1 259 ? 3.959 -6.469 -12.524 1.00 97.94 259 VAL A O 1
ATOM 2002 N N . ALA A 1 260 ? 2.320 -5.894 -13.948 1.00 97.19 260 ALA A N 1
ATOM 2003 C CA . ALA A 1 260 ? 2.928 -6.505 -15.130 1.00 97.19 260 ALA A CA 1
ATOM 2004 C C . ALA A 1 260 ? 4.285 -5.875 -15.494 1.00 97.19 260 ALA A C 1
ATOM 2006 O O . ALA A 1 260 ? 5.238 -6.603 -15.765 1.00 97.19 260 ALA A O 1
ATOM 2007 N N . LEU A 1 261 ? 4.394 -4.542 -15.431 1.00 97.81 261 LEU A N 1
ATOM 2008 C CA . LEU A 1 261 ? 5.644 -3.810 -15.645 1.00 97.81 261 LEU A CA 1
ATOM 2009 C C . LEU A 1 261 ? 6.728 -4.260 -14.660 1.00 97.81 261 LEU A C 1
ATOM 2011 O O . LEU A 1 261 ? 7.847 -4.566 -15.065 1.00 97.81 261 LEU A O 1
ATOM 2015 N N . LEU A 1 262 ? 6.398 -4.315 -13.367 1.00 98.31 262 LEU A N 1
ATOM 2016 C CA . LEU A 1 262 ? 7.349 -4.720 -12.334 1.00 98.31 262 LEU A CA 1
ATOM 2017 C C . LEU A 1 262 ? 7.779 -6.179 -12.489 1.00 98.31 262 LEU A C 1
ATOM 2019 O O . LEU A 1 262 ? 8.958 -6.478 -12.319 1.00 98.31 262 LEU A O 1
ATOM 2023 N N . SER A 1 263 ? 6.852 -7.075 -12.834 1.00 96.88 263 SER A N 1
ATOM 2024 C CA . SER A 1 263 ? 7.180 -8.471 -13.136 1.00 96.88 263 SER A CA 1
ATOM 2025 C C . SER A 1 263 ? 8.136 -8.576 -14.324 1.00 96.88 263 SER A C 1
ATOM 2027 O O . SER A 1 263 ? 9.140 -9.274 -14.227 1.00 96.88 263 SER A O 1
ATOM 2029 N N . ALA A 1 264 ? 7.880 -7.838 -15.409 1.00 96.81 264 ALA A N 1
ATOM 2030 C CA . ALA A 1 264 ? 8.749 -7.826 -16.585 1.00 96.81 264 ALA A CA 1
ATOM 2031 C C . ALA A 1 264 ? 10.148 -7.263 -16.278 1.00 96.81 264 ALA A C 1
ATOM 2033 O O . ALA A 1 264 ? 11.146 -7.761 -16.788 1.00 96.81 264 ALA A O 1
ATOM 2034 N N . TRP A 1 265 ? 10.247 -6.242 -15.422 1.00 97.75 265 TRP A N 1
ATOM 2035 C CA . TRP A 1 265 ? 11.540 -5.712 -14.975 1.00 97.75 265 TRP A CA 1
ATOM 2036 C C . TRP A 1 265 ? 12.293 -6.662 -14.042 1.00 97.75 265 TRP A C 1
ATOM 2038 O O . TRP A 1 265 ? 13.521 -6.691 -14.082 1.00 97.75 265 TRP A O 1
ATOM 2048 N N . GLY A 1 266 ? 11.578 -7.422 -13.211 1.00 97.62 266 GLY A N 1
ATOM 2049 C CA . GLY A 1 266 ? 12.164 -8.335 -12.231 1.00 97.62 266 GLY A CA 1
ATOM 2050 C C . GLY A 1 266 ? 12.575 -9.695 -12.793 1.00 97.62 266 GLY A C 1
ATOM 2051 O O . GLY A 1 266 ? 13.529 -10.282 -12.282 1.00 97.62 266 GLY A O 1
ATOM 2052 N N . GLU A 1 267 ? 11.906 -10.182 -13.845 1.00 96.44 267 GLU A N 1
ATOM 2053 C CA . GLU A 1 267 ? 12.128 -11.514 -14.430 1.00 96.44 267 GLU A CA 1
ATOM 2054 C C . GLU A 1 267 ? 13.612 -11.810 -14.728 1.00 96.44 267 GLU A C 1
ATOM 2056 O O . GLU A 1 267 ? 14.092 -12.844 -14.254 1.00 96.44 267 GLU A O 1
ATOM 2061 N N . PRO A 1 268 ? 14.391 -10.927 -15.395 1.00 96.88 268 PRO A N 1
ATOM 2062 C CA . PRO A 1 268 ? 15.800 -11.205 -15.694 1.00 96.88 268 PRO A CA 1
ATOM 2063 C C . PRO A 1 268 ? 16.687 -11.378 -14.452 1.00 96.88 268 PRO A C 1
ATOM 2065 O O . PRO A 1 268 ? 17.798 -11.894 -14.553 1.00 96.88 268 PRO A O 1
ATOM 2068 N N . TYR A 1 269 ? 16.204 -10.939 -13.288 1.00 96.75 269 TYR A N 1
ATOM 2069 C CA . TYR A 1 269 ? 16.911 -10.949 -12.009 1.00 96.75 269 TYR A CA 1
ATOM 2070 C C . TYR A 1 269 ? 16.325 -11.970 -11.020 1.00 96.75 269 TYR A C 1
ATOM 2072 O O . TYR A 1 269 ? 16.769 -12.036 -9.876 1.00 96.75 269 TYR A O 1
ATOM 2080 N N . GLY A 1 270 ? 15.311 -12.748 -11.423 1.00 95.56 270 GLY A N 1
ATOM 2081 C CA . GLY A 1 270 ? 14.603 -13.667 -10.526 1.00 95.56 270 GLY A CA 1
ATOM 2082 C C . GLY A 1 270 ? 13.826 -12.960 -9.407 1.00 95.56 270 GLY A C 1
ATOM 2083 O O . GLY A 1 270 ? 13.595 -13.547 -8.351 1.00 95.56 270 GLY A O 1
ATOM 2084 N N . LEU A 1 271 ? 13.448 -11.695 -9.614 1.00 96.00 271 LEU A N 1
ATOM 2085 C CA . LEU A 1 271 ? 12.734 -10.874 -8.637 1.00 96.00 271 LEU A CA 1
ATOM 2086 C C . LEU A 1 271 ? 11.229 -10.879 -8.908 1.00 96.00 271 LEU A C 1
ATOM 2088 O O . LEU A 1 271 ? 10.786 -10.816 -10.055 1.00 96.00 271 LEU A O 1
ATOM 2092 N N . ARG A 1 272 ? 10.422 -10.887 -7.843 1.00 95.75 272 ARG A N 1
ATOM 2093 C CA . ARG A 1 272 ? 8.968 -10.702 -7.950 1.00 95.75 272 ARG A CA 1
ATOM 2094 C C . ARG A 1 272 ? 8.655 -9.214 -8.095 1.00 95.75 272 ARG A C 1
ATOM 2096 O O . ARG A 1 272 ? 9.443 -8.359 -7.691 1.00 95.75 272 ARG A O 1
ATOM 2103 N N . ALA A 1 273 ? 7.444 -8.895 -8.551 1.00 97.00 273 ALA A N 1
ATOM 2104 C CA . ALA A 1 273 ? 6.981 -7.510 -8.657 1.00 97.00 273 ALA A CA 1
ATOM 2105 C C . ALA A 1 273 ? 7.161 -6.710 -7.350 1.00 97.00 273 ALA A C 1
ATOM 2107 O O . ALA A 1 273 ? 7.603 -5.562 -7.379 1.00 97.00 273 ALA A O 1
ATOM 2108 N N . VAL A 1 274 ? 6.872 -7.317 -6.193 1.00 96.62 274 VAL A N 1
ATOM 2109 C CA . VAL A 1 274 ? 7.061 -6.668 -4.885 1.00 96.62 274 VAL A CA 1
ATOM 2110 C C . VAL A 1 274 ? 8.527 -6.313 -4.605 1.00 96.62 274 VAL A C 1
ATOM 2112 O O . VAL A 1 274 ? 8.802 -5.224 -4.113 1.00 96.62 274 VAL A O 1
ATOM 2115 N N . ASP A 1 275 ? 9.474 -7.160 -5.012 1.00 96.56 275 ASP A N 1
ATOM 2116 C CA . ASP A 1 275 ? 10.902 -6.944 -4.762 1.00 96.56 275 ASP A CA 1
ATOM 2117 C C . ASP A 1 275 ? 11.461 -5.811 -5.652 1.00 96.56 275 ASP A C 1
ATOM 2119 O O . ASP A 1 275 ? 12.382 -5.088 -5.256 1.00 96.56 275 ASP A O 1
ATOM 2123 N N . VAL A 1 276 ? 10.895 -5.627 -6.853 1.00 98.12 276 VAL A N 1
ATOM 2124 C CA . VAL A 1 276 ? 11.186 -4.480 -7.735 1.00 98.12 276 VAL A CA 1
ATOM 2125 C C . VAL A 1 276 ? 10.552 -3.200 -7.185 1.00 98.12 276 VAL A C 1
ATOM 2127 O O . VAL A 1 276 ? 11.191 -2.148 -7.169 1.00 98.12 276 VAL A O 1
ATOM 2130 N N . CYS A 1 277 ? 9.315 -3.285 -6.683 1.00 97.75 277 CYS A N 1
ATOM 2131 C CA . CYS A 1 277 ? 8.626 -2.173 -6.025 1.00 97.75 277 CYS A CA 1
ATOM 2132 C C . CYS A 1 277 ? 9.462 -1.608 -4.865 1.00 97.75 277 CYS A C 1
ATOM 2134 O O . CYS A 1 277 ? 9.658 -0.394 -4.779 1.00 97.75 277 CYS A O 1
ATOM 2136 N N . ASP A 1 278 ? 10.031 -2.473 -4.026 1.00 96.12 278 ASP A N 1
ATOM 2137 C CA . ASP A 1 278 ? 10.873 -2.055 -2.901 1.00 96.12 278 ASP A CA 1
ATOM 2138 C C . ASP A 1 278 ? 12.125 -1.291 -3.345 1.00 96.12 278 ASP A C 1
ATOM 2140 O O . ASP A 1 278 ? 12.489 -0.281 -2.742 1.00 96.12 278 ASP A O 1
ATOM 2144 N N . ARG A 1 279 ? 12.755 -1.722 -4.442 1.00 97.12 279 ARG A N 1
ATOM 2145 C CA . ARG A 1 279 ? 13.925 -1.048 -5.028 1.00 97.12 279 ARG A CA 1
ATOM 2146 C C . ARG A 1 279 ? 13.572 0.317 -5.608 1.00 97.12 279 ARG A C 1
ATOM 2148 O O . ARG A 1 279 ? 14.335 1.264 -5.444 1.00 97.12 279 ARG A O 1
ATOM 2155 N N . ILE A 1 280 ? 12.390 0.458 -6.210 1.00 97.31 280 ILE A N 1
ATOM 2156 C CA . ILE A 1 280 ? 11.873 1.773 -6.619 1.00 97.31 280 ILE A CA 1
ATOM 2157 C C . ILE A 1 280 ? 11.704 2.676 -5.393 1.00 97.31 280 ILE A C 1
ATOM 2159 O O . ILE A 1 280 ? 12.128 3.829 -5.420 1.00 97.31 280 ILE A O 1
ATOM 2163 N N . TYR A 1 281 ? 11.133 2.171 -4.296 1.00 95.56 281 TYR A N 1
ATOM 2164 C CA . TYR A 1 281 ? 11.000 2.971 -3.076 1.00 95.56 281 TYR A CA 1
ATOM 2165 C C . TYR A 1 281 ? 12.345 3.314 -2.432 1.00 95.56 281 TYR A C 1
ATOM 2167 O O . TYR A 1 281 ? 12.464 4.419 -1.901 1.00 95.56 281 TYR A O 1
ATOM 2175 N N . ARG A 1 282 ? 13.362 2.452 -2.558 1.00 94.38 282 ARG A N 1
ATOM 2176 C CA . ARG A 1 282 ? 14.740 2.781 -2.174 1.00 94.38 282 ARG A CA 1
ATOM 2177 C C . ARG A 1 282 ? 15.275 3.970 -2.971 1.00 94.38 282 ARG A C 1
ATOM 2179 O O . ARG A 1 282 ? 15.770 4.909 -2.361 1.00 94.38 282 ARG A O 1
ATOM 2186 N N . LEU A 1 283 ? 15.096 3.989 -4.295 1.00 94.50 283 LEU A N 1
ATOM 2187 C CA . LEU A 1 283 ? 15.493 5.134 -5.133 1.00 94.50 283 LEU A CA 1
ATOM 2188 C C . LEU A 1 283 ? 14.733 6.418 -4.786 1.00 94.50 283 LEU A C 1
ATOM 2190 O O . LEU A 1 283 ? 15.284 7.509 -4.866 1.00 94.50 283 LEU A O 1
ATOM 2194 N N . ILE A 1 284 ? 13.451 6.301 -4.437 1.00 94.44 284 ILE A N 1
ATOM 2195 C CA . ILE A 1 284 ? 12.602 7.457 -4.123 1.00 94.44 284 ILE A CA 1
ATOM 2196 C C . ILE A 1 284 ? 12.970 8.078 -2.772 1.00 94.44 284 ILE A C 1
ATOM 2198 O O . ILE A 1 284 ? 12.927 9.299 -2.632 1.00 94.44 284 ILE A O 1
ATOM 2202 N N . ARG A 1 285 ? 13.234 7.246 -1.760 1.00 89.38 285 ARG A N 1
ATOM 2203 C CA . ARG A 1 285 ? 13.349 7.683 -0.360 1.00 89.38 285 ARG A CA 1
ATOM 2204 C C . ARG A 1 285 ? 14.781 7.819 0.127 1.00 89.38 285 ARG A C 1
ATOM 2206 O O . ARG A 1 285 ? 14.971 8.445 1.165 1.00 89.38 285 ARG A O 1
ATOM 2213 N N . ASP A 1 286 ? 15.730 7.209 -0.578 1.00 85.50 286 ASP A N 1
ATOM 2214 C CA . ASP A 1 286 ? 17.123 7.098 -0.146 1.00 85.50 286 ASP A CA 1
ATOM 2215 C C . ASP A 1 286 ? 17.241 6.497 1.276 1.00 85.50 286 ASP A C 1
ATOM 2217 O O . ASP A 1 286 ? 18.000 6.944 2.132 1.00 85.50 286 ASP A O 1
ATOM 2221 N N . ASP A 1 287 ? 16.392 5.503 1.581 1.00 76.75 287 ASP A N 1
ATOM 2222 C CA . ASP A 1 287 ? 16.146 5.006 2.945 1.00 76.75 287 ASP A CA 1
ATOM 2223 C C . ASP A 1 287 ? 16.892 3.707 3.296 1.00 76.75 287 ASP A C 1
ATOM 2225 O O . ASP A 1 287 ? 16.368 2.846 4.011 1.00 76.75 287 ASP A O 1
ATOM 2229 N N . GLY A 1 288 ? 18.132 3.567 2.821 1.00 65.06 288 GLY A N 1
ATOM 2230 C CA . GLY A 1 288 ? 19.027 2.490 3.245 1.00 65.06 288 GLY A CA 1
ATOM 2231 C C . GLY A 1 288 ? 19.631 2.732 4.617 1.00 65.06 288 GLY A C 1
ATOM 2232 O O . GLY A 1 288 ? 20.087 3.837 4.925 1.00 65.06 288 GLY A O 1
ATOM 2233 N N . GLU A 1 289 ? 19.628 1.697 5.456 1.00 60.28 289 GLU A N 1
ATOM 2234 C CA . GLU A 1 289 ? 20.682 1.581 6.459 1.00 60.28 289 GLU A CA 1
ATOM 2235 C C . GLU A 1 289 ? 21.981 1.333 5.685 1.00 60.28 289 GLU A C 1
ATOM 2237 O O . GLU A 1 289 ? 22.124 0.320 5.002 1.00 60.28 289 GLU A O 1
ATOM 2242 N N . GLU A 1 290 ? 22.887 2.313 5.701 1.00 50.84 290 GLU A N 1
ATOM 2243 C CA . GLU A 1 290 ? 24.290 2.022 5.431 1.00 50.84 290 GLU A CA 1
ATOM 2244 C C . GLU A 1 290 ? 24.736 1.074 6.543 1.00 50.84 290 GLU A C 1
ATOM 2246 O O . GLU A 1 290 ? 24.472 1.373 7.713 1.00 50.84 290 GLU A O 1
ATOM 2251 N N . ASP A 1 291 ? 25.391 -0.037 6.196 1.00 43.38 291 ASP A N 1
ATOM 2252 C CA . ASP A 1 291 ? 26.108 -0.910 7.134 1.00 43.38 291 ASP A CA 1
ATOM 2253 C C . ASP A 1 291 ? 27.216 -0.104 7.832 1.00 43.38 291 ASP A C 1
ATOM 2255 O O . ASP A 1 291 ? 28.412 -0.233 7.581 1.00 43.38 291 ASP A O 1
ATOM 2259 N N . SER A 1 292 ? 26.819 0.781 8.733 1.00 41.38 292 SER A N 1
ATOM 2260 C CA . SER A 1 292 ? 27.688 1.566 9.587 1.00 41.38 292 SER A CA 1
ATOM 2261 C C . SER A 1 292 ? 27.887 0.775 10.870 1.00 41.38 292 SER A C 1
ATOM 2263 O O . SER A 1 292 ? 27.471 1.207 11.929 1.00 41.38 292 SER A O 1
ATOM 2265 N N . HIS A 1 293 ? 28.465 -0.425 10.726 1.00 36.00 293 HIS A N 1
ATOM 2266 C CA . HIS A 1 293 ? 29.360 -1.094 11.680 1.00 36.00 293 HIS A CA 1
ATOM 2267 C C . HIS A 1 293 ? 29.951 -2.365 11.042 1.00 36.00 293 HIS A C 1
ATOM 2269 O O . HIS A 1 293 ? 29.714 -3.490 11.476 1.00 36.00 293 HIS A O 1
ATOM 2275 N N . ALA A 1 294 ? 30.773 -2.165 10.012 1.00 37.47 294 ALA A N 1
ATOM 2276 C CA . ALA A 1 294 ? 31.855 -3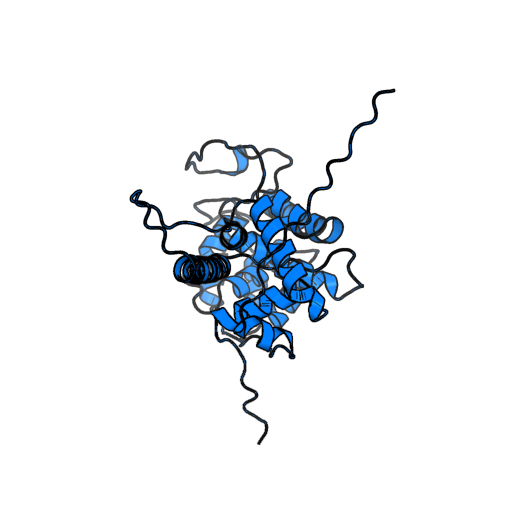.078 9.660 1.00 37.47 294 ALA A CA 1
ATOM 2277 C C . ALA A 1 294 ? 33.189 -2.311 9.701 1.00 37.47 294 ALA A C 1
ATOM 2279 O O . ALA A 1 294 ? 33.794 -2.052 8.664 1.00 37.47 294 ALA A O 1
ATOM 2280 N N . ALA A 1 295 ? 33.591 -1.894 10.906 1.00 32.22 295 ALA A N 1
ATOM 2281 C CA . ALA A 1 295 ? 34.967 -1.606 11.333 1.00 32.22 295 ALA A CA 1
ATOM 2282 C C . ALA A 1 295 ? 34.984 -1.348 12.846 1.00 32.22 295 ALA A C 1
ATOM 2284 O O . ALA A 1 295 ? 34.151 -0.530 13.304 1.00 32.22 295 ALA A O 1
#

Organism: NCBI:txid1262550

pLDDT: mean 84.63, std 18.64, range [32.06, 98.69]

Secondary structure (DSSP, 8-state):
-------------PPPPPHHHHHHHTSPPPPBPPEE--HHHHHTT-TT-HHHHHHHHHS-SEE-HHHHHHHHHTTTTT-HHHHHHHHHHHHH-S--TTHHHHHHHHHTTSS--TTPPPPHHHHHHHHHHHHHHHHH-HHHHHHHHH-----------S-GGGGS-TT--PPTT--HHHHHHHHHHHHHHHTTSS--SSPPPPP--HHHHHHHHHHHHHHHHHHHTT------SSS----HHHHHH---TT-HHHHHHHHHHHHHHHGGGT--HHHHHHHHHHHHH--B-------

=== Feature glossary ===
A reading guide for the features in this record.

Start from the sequence.

  · Sequence gives the chain of amino acids in standard one-letter code (A=alanine, C=cysteine, …, Y=tyrosine), read N→C. It is the only feature that is directly encoded by the gene; all structural features are derived from the folded form of this sequence.

Fold it, and you get atomic coordinates and the backbone conformation that goes with them.

  · The mmCIF table is the protein's shape written out atom by atom. For each backbone N, Cα, C, and carbonyl O, it records an (x, y, z) coordinate triple in Å plus the residue type, chain letter, and residue number.

  · Backbone dihedral angles. Every residue except chain termini has a φ (preceding-C → N → Cα → C) and a ψ (N → Cα → C → next-N). They are reported in degrees following the IUPAC sign convention. Secondary structure is essentially a statement about which (φ, ψ) basin each residue occupies.

  · DSSP 8-state secondary structure assigns each residue one of H (α-helix), G (3₁₀-helix), I (π-helix), E (extended β-strand), B (isolated β-bridge), T (hydrogen-bonded turn), S (bend), or '-' (coil). The assignment is computed from backbone hydrogen-bond geometry via the Kabsch–Sander algorithm.

  · P-SEA three-state annotation labels each residue as helix, strand, or coil based purely on the geometry of the Cα trace. It serves as a fallback when the full backbone (and thus DSSP) is unavailable.

Summarize the fold with a handful of shape descriptors and a per-residue structural alphabet.

  · Radius of gyration (Rg) is the root-mean-square distance of Cα atoms from their centroid — a single number for overall size and compactness. A globular domain of N residues has Rg ≈ 2.2·N^0.38 Å; an extended or disordered chain has a much larger Rg. The Cα contact count is the number of residue pairs whose Cα atoms are within 8 Å and are more than four positions apart in sequence — a standard proxy for tertiary packing density. The bounding box is the smallest axis-aligned box enclosing all Cα atoms.

  · Foldseek's 3Di representation compresses backbone geometry into a per-residue letter drawn from a learned twenty-state alphabet. It captures the tertiary interaction pattern around each residue — which residues are packed against it in space, regardless of where they are in sequence.

  · Accessible surface area quantifies burial. A residue with SASA near zero is packed into the hydrophobic core; one with SASA >100 Å² sits on the surface. Computed here via the Shrake–Rupley numerical algorithm with a 1.4 Å probe.

Ask how reliable the model is.

  · For AlphaFold models, the B-factor field carries pLDDT — the model's own estimate of local accuracy on a 0–100 scale. Regions with pLDDT<50 should be treated as essentially unmodeled; they often correspond to intrinsically disordered segments.

  · For experimental (PDB) structures, the B-factor (temperature factor) quantifies the positional spread of each atom in the crystal — a combination of thermal vibration and static disorder — in units of Å². High B-factors mark flexible loops or poorly resolved regions; low B-factors mark the rigid, well-ordered core.

  · PAE(i, j) answers: if I align the predicted and true structures on residue i, how far off (in Å) do I expect residue j to be? A block-diagonal PAE matrix with low values on the blocks and high values off-diagonal is the signature of a multi-domain protein with confidently predicted domains but uncertain inter-domain orientation.

Place it in context: what it resembles, what it is annotated as, and how it looks.

  · Structural nearest neighbors (via Foldseek easy-search vs the PDB). Reported per hit: target PDB id, E-value, and alignment TM-score. A TM-score above ~0.5 is the conventional threshold for 'same fold'.

  · Functional annotations link the protein to curated databases. InterPro entries identify conserved domains and families by matching the sequence against member-database signatures (Pfam, PROSITE, CDD, …). Gene Ontology (GO) terms describe molecular function, biological process, and cellular component in a controlled vocabulary. CATH places the structure in a hierarchical fold classification (Class/Architecture/Topology/Homologous-superfamily). The organism is the source species.

  · Plot images: a contact map (which residues are close in 3D, as an N×N binary image), a Ramachandran scatter (backbone torsion angles, revealing secondary-structure composition at a glance), and — for AlphaFold structures — a PAE heatmap (pairwise prediction confidence).

  · Structure images are PyMOL renders from six orthogonal camera directions. Cartoon representation draws helices as coils and strands as arrows; sticks shows the backbone as bonds; surface shows the solvent-excluded envelope. Rainbow coloring maps sequence position to hue (blue→red, N→C); chain coloring assigns a distinct color per polypeptide.